Protein AF-A0A2A2QYT1-F1 (afdb_monomer)

pLDDT: mean 92.43, std 10.72, range [36.94, 98.62]

Foldseek 3Di:
DDDPPQPFAEDALLVVLCCCLDCPQPAPDDPRDRVLLVVLVVLLVVLCVVPVVSVPFDSVLLSLLSSLLLLLLLLLLCCVQPNQPCSLVSLQSSCVVCVVVVNNVSVVSNPQLLQLLLVLQLPDPCPDPVSVVVNVVLVVVLVVQLVVSVVVVRDSSSSNSNSSSPRSVVSVVVLSSLLSSLVSSCVSRVHDDDPSSSVSSSVVSVVSNCVSNVSSVNHDHDYDDD

Structure (mmCIF, N/CA/C/O backbone):
data_AF-A0A2A2QYT1-F1
#
_entry.id   AF-A0A2A2QYT1-F1
#
loop_
_atom_site.group_PDB
_atom_site.id
_atom_site.type_symbol
_atom_site.label_atom_id
_atom_site.label_alt_id
_atom_site.label_comp_id
_atom_site.label_asym_id
_atom_site.label_entity_id
_atom_site.label_seq_id
_atom_site.pdbx_PDB_ins_code
_atom_site.Cartn_x
_atom_site.Cartn_y
_atom_site.Cartn_z
_atom_site.occupancy
_atom_site.B_iso_or_equiv
_atom_site.auth_seq_id
_atom_site.auth_comp_id
_atom_site.auth_asym_id
_atom_site.auth_atom_id
_atom_site.pdbx_PDB_model_num
ATOM 1 N N . MET A 1 1 ? 20.939 -8.095 14.736 1.00 41.16 1 MET A N 1
ATOM 2 C CA . MET A 1 1 ? 22.263 -7.578 14.322 1.00 41.16 1 MET A CA 1
ATOM 3 C C . MET A 1 1 ? 22.340 -7.722 12.804 1.00 41.16 1 MET A C 1
ATOM 5 O O . MET A 1 1 ? 22.294 -8.845 12.323 1.00 41.16 1 MET A O 1
ATOM 9 N N . PHE A 1 2 ? 22.297 -6.621 12.049 1.00 43.22 2 PHE A N 1
ATOM 10 C CA . PHE A 1 2 ? 22.318 -6.651 10.578 1.00 43.22 2 PHE A CA 1
ATOM 11 C C . PHE A 1 2 ? 23.761 -6.929 10.136 1.00 43.22 2 PHE A C 1
ATOM 13 O O . PHE A 1 2 ? 24.654 -6.184 10.531 1.00 43.22 2 PHE A O 1
ATOM 20 N N . ASN A 1 3 ? 24.007 -8.001 9.378 1.00 42.75 3 ASN A N 1
ATOM 21 C CA . ASN A 1 3 ? 25.318 -8.251 8.781 1.00 42.75 3 ASN A CA 1
ATOM 22 C C . ASN A 1 3 ? 25.351 -7.577 7.396 1.00 42.75 3 ASN A C 1
ATOM 24 O O . ASN A 1 3 ? 24.742 -8.110 6.463 1.00 42.75 3 ASN A O 1
ATOM 28 N N . PRO A 1 4 ? 26.046 -6.436 7.228 1.00 50.31 4 PRO A N 1
ATOM 29 C CA . PRO A 1 4 ? 26.100 -5.715 5.955 1.00 50.31 4 PRO A CA 1
ATOM 30 C C . PRO A 1 4 ? 26.813 -6.497 4.834 1.00 50.31 4 PRO A C 1
ATOM 32 O O . PRO A 1 4 ? 26.830 -6.036 3.697 1.00 50.31 4 PRO A O 1
ATOM 35 N N . PHE A 1 5 ? 27.362 -7.684 5.128 1.00 51.41 5 PHE A N 1
ATOM 36 C CA . PHE A 1 5 ? 28.067 -8.552 4.181 1.00 51.41 5 PHE A CA 1
ATOM 37 C C . PHE A 1 5 ? 27.312 -9.836 3.808 1.00 51.41 5 PHE A C 1
ATOM 39 O O . PHE A 1 5 ? 27.840 -10.647 3.044 1.00 51.41 5 PHE A O 1
ATOM 46 N N . SER A 1 6 ? 26.089 -10.057 4.309 1.00 62.84 6 SER A N 1
ATOM 47 C CA . SER A 1 6 ? 25.286 -11.176 3.799 1.00 62.84 6 SER A CA 1
ATOM 48 C C . SER A 1 6 ? 24.876 -10.878 2.353 1.00 62.84 6 SER A C 1
ATOM 50 O O . SER A 1 6 ? 24.246 -9.857 2.071 1.00 62.84 6 SER A O 1
ATOM 52 N N . LYS A 1 7 ? 25.300 -11.726 1.407 1.00 81.56 7 LYS A N 1
ATOM 53 C CA . LYS A 1 7 ? 24.924 -11.581 -0.005 1.00 81.56 7 LYS A CA 1
ATOM 54 C C . LYS A 1 7 ? 23.399 -11.628 -0.109 1.00 81.56 7 LYS A C 1
ATOM 56 O O . LYS A 1 7 ? 22.797 -12.604 0.334 1.00 81.56 7 LYS A O 1
ATOM 61 N N . ARG A 1 8 ? 22.796 -10.598 -0.717 1.00 91.06 8 ARG A N 1
ATOM 62 C CA . ARG A 1 8 ? 21.362 -10.585 -1.048 1.00 91.06 8 ARG A CA 1
ATOM 63 C C . ARG A 1 8 ? 21.007 -11.866 -1.804 1.00 91.06 8 ARG A C 1
ATOM 65 O O . ARG A 1 8 ? 21.694 -12.226 -2.763 1.00 91.06 8 ARG A O 1
ATOM 72 N N . ARG A 1 9 ? 19.947 -12.547 -1.372 1.00 92.81 9 ARG A N 1
ATOM 73 C CA . ARG A 1 9 ? 19.497 -13.801 -1.977 1.00 92.81 9 ARG A CA 1
ATOM 74 C C . ARG A 1 9 ? 18.881 -13.512 -3.353 1.00 92.81 9 ARG A C 1
ATOM 76 O O . ARG A 1 9 ? 17.935 -12.726 -3.417 1.00 92.81 9 ARG A O 1
ATOM 83 N N . PRO A 1 10 ? 19.382 -14.109 -4.447 1.00 94.19 10 PRO A N 1
ATOM 84 C CA . PRO A 1 10 ? 18.752 -13.965 -5.753 1.00 94.19 10 PRO A CA 1
ATOM 85 C C . PRO A 1 10 ? 17.382 -14.655 -5.768 1.00 94.19 10 PRO A C 1
ATOM 87 O O . PRO A 1 10 ? 17.250 -15.786 -5.295 1.00 94.19 10 PRO A O 1
ATOM 90 N N . ILE A 1 11 ? 16.372 -13.983 -6.314 1.00 95.62 11 ILE A N 1
ATOM 91 C CA . ILE A 1 11 ? 15.010 -14.508 -6.482 1.00 95.62 11 ILE A CA 1
ATOM 92 C C . ILE A 1 11 ? 14.363 -13.863 -7.716 1.00 95.62 11 ILE A C 1
ATOM 94 O O . ILE A 1 11 ? 14.679 -12.722 -8.038 1.00 95.62 11 ILE A O 1
ATOM 98 N N . THR A 1 12 ? 13.494 -14.578 -8.431 1.00 95.56 12 THR A N 1
ATOM 99 C CA . THR A 1 12 ? 12.722 -13.990 -9.540 1.00 95.56 12 THR A CA 1
ATOM 100 C C . THR A 1 12 ? 11.583 -13.125 -9.002 1.00 95.56 12 THR A C 1
ATOM 102 O O . THR A 1 12 ? 11.138 -13.334 -7.868 1.00 95.56 12 THR A O 1
ATOM 105 N N . LEU A 1 13 ? 11.108 -12.173 -9.812 1.00 94.94 13 LEU A N 1
ATOM 106 C CA . LEU A 1 13 ? 9.973 -11.310 -9.469 1.00 94.94 13 LEU A CA 1
ATOM 107 C C . LEU A 1 13 ? 8.760 -12.141 -9.042 1.00 94.94 13 LEU A C 1
ATOM 109 O O . LEU A 1 13 ? 8.273 -11.961 -7.929 1.00 94.94 13 LEU A O 1
ATOM 113 N N . ASP A 1 14 ? 8.373 -13.121 -9.854 1.00 94.94 14 ASP A N 1
ATOM 114 C CA . ASP A 1 14 ? 7.237 -14.011 -9.607 1.00 94.94 14 ASP A CA 1
ATOM 115 C C . ASP A 1 14 ? 7.318 -14.758 -8.282 1.00 94.94 14 ASP A C 1
ATOM 117 O O . ASP A 1 14 ? 6.382 -14.751 -7.482 1.00 94.94 14 ASP A O 1
ATOM 121 N N . LYS A 1 15 ? 8.466 -15.389 -8.005 1.00 95.81 15 LYS A N 1
ATOM 122 C CA . LYS A 1 15 ? 8.652 -16.145 -6.759 1.00 95.81 15 LYS A CA 1
ATOM 123 C C . LYS A 1 15 ? 8.570 -15.232 -5.546 1.00 95.81 15 LYS A C 1
ATOM 125 O O . LYS A 1 15 ? 8.047 -15.644 -4.512 1.00 95.81 15 LYS A O 1
ATOM 130 N N . TYR A 1 16 ? 9.107 -14.020 -5.661 1.00 96.50 16 TYR A N 1
ATOM 131 C CA . TYR A 1 16 ? 9.076 -13.053 -4.578 1.00 96.50 16 TYR A CA 1
ATOM 132 C C . TYR A 1 16 ? 7.670 -12.486 -4.359 1.00 96.50 16 TYR A C 1
ATOM 134 O O . TYR A 1 16 ? 7.180 -12.512 -3.232 1.00 96.50 16 TYR A O 1
ATOM 142 N N . CYS A 1 17 ? 7.004 -12.029 -5.422 1.00 96.75 17 CYS A N 1
ATOM 143 C CA . CYS A 1 17 ? 5.653 -11.480 -5.346 1.00 96.75 17 CYS A CA 1
ATOM 144 C C . CYS A 1 17 ? 4.660 -12.526 -4.840 1.00 96.75 17 CYS A C 1
ATOM 146 O O . CYS A 1 17 ? 3.872 -12.214 -3.952 1.00 96.75 17 CYS A O 1
ATOM 148 N N . ASN A 1 18 ? 4.765 -13.778 -5.297 1.00 95.00 18 ASN A N 1
ATOM 149 C CA . ASN A 1 18 ? 3.943 -14.871 -4.791 1.00 95.00 18 ASN A CA 1
ATOM 150 C C . ASN A 1 18 ? 4.155 -15.114 -3.296 1.00 95.00 18 ASN A C 1
ATOM 152 O O . ASN A 1 18 ? 3.181 -15.142 -2.552 1.00 95.00 18 ASN A O 1
ATOM 156 N N . ALA A 1 19 ? 5.405 -15.251 -2.844 1.00 95.00 19 ALA A N 1
ATOM 157 C CA . ALA A 1 19 ? 5.690 -15.469 -1.425 1.00 95.00 19 ALA A CA 1
ATOM 158 C C . ALA A 1 19 ? 5.203 -14.296 -0.554 1.00 95.00 19 ALA A C 1
ATOM 160 O O . ALA A 1 19 ? 4.622 -14.500 0.508 1.00 95.00 19 ALA A O 1
ATOM 161 N N . MET A 1 20 ? 5.392 -13.057 -1.013 1.00 96.06 20 MET A N 1
ATOM 162 C CA . MET A 1 20 ? 4.958 -11.874 -0.273 1.00 96.06 20 MET A CA 1
ATOM 163 C C . MET A 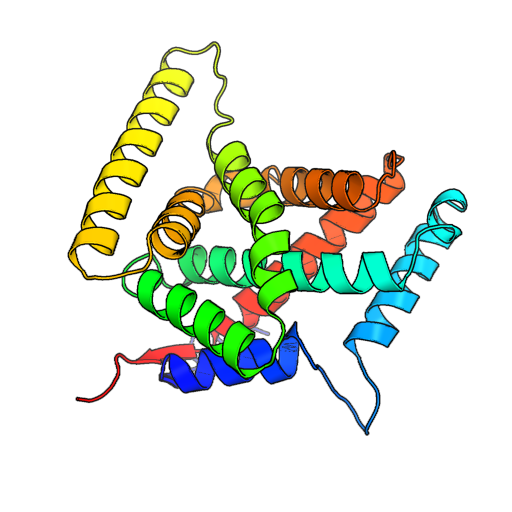1 20 ? 3.428 -11.755 -0.230 1.00 96.06 20 MET A C 1
ATOM 165 O O . MET A 1 20 ? 2.841 -11.621 0.843 1.00 96.06 20 MET A O 1
ATOM 169 N N . LEU A 1 21 ? 2.754 -11.817 -1.379 1.00 94.81 21 LEU A N 1
ATOM 170 C CA . LEU A 1 21 ? 1.308 -11.613 -1.441 1.00 94.81 21 LEU A CA 1
ATOM 171 C C . LEU A 1 21 ? 0.540 -12.772 -0.817 1.00 94.81 21 LEU A C 1
ATOM 173 O O . LEU A 1 21 ? -0.360 -12.526 -0.019 1.00 94.81 21 LEU A O 1
ATOM 177 N N . ARG A 1 22 ? 0.903 -14.019 -1.122 1.00 92.69 22 ARG A N 1
ATOM 178 C CA . ARG A 1 22 ? 0.224 -15.190 -0.567 1.00 92.69 22 ARG A CA 1
ATOM 179 C C . ARG A 1 22 ? 0.525 -15.356 0.917 1.00 92.69 22 ARG A C 1
ATOM 181 O O . ARG A 1 22 ? -0.398 -15.329 1.726 1.00 92.69 22 ARG A O 1
ATOM 188 N N . ASP A 1 23 ? 1.803 -15.501 1.258 1.00 91.81 23 ASP A N 1
ATOM 189 C CA . ASP A 1 23 ? 2.202 -16.049 2.557 1.00 91.81 23 ASP A CA 1
ATOM 190 C C . ASP A 1 23 ? 2.360 -14.967 3.634 1.00 91.81 23 ASP A C 1
ATOM 192 O O . ASP A 1 23 ? 2.385 -15.284 4.821 1.00 91.81 23 ASP A O 1
ATOM 196 N N . GLN A 1 24 ? 2.493 -13.692 3.247 1.00 92.88 24 GLN A N 1
ATOM 197 C CA . GLN A 1 24 ? 2.680 -12.590 4.199 1.00 92.88 24 GLN A CA 1
ATOM 198 C C . GLN A 1 24 ? 1.496 -11.624 4.238 1.00 92.88 24 GLN A C 1
ATOM 200 O O . GLN A 1 24 ? 1.182 -11.104 5.312 1.00 92.88 24 GLN A O 1
ATOM 205 N N . ILE A 1 25 ? 0.847 -11.348 3.100 1.00 94.50 25 ILE A N 1
ATOM 206 C CA . ILE A 1 25 ? -0.187 -10.307 3.006 1.00 94.50 25 ILE A CA 1
ATOM 207 C C . ILE A 1 25 ? -1.604 -10.885 3.064 1.00 94.50 25 ILE A C 1
ATOM 209 O O . ILE A 1 25 ? -2.305 -10.577 4.023 1.00 94.50 25 ILE A O 1
ATOM 213 N N . ILE A 1 26 ? -2.024 -11.678 2.073 1.00 92.38 26 ILE A N 1
ATOM 214 C CA . ILE A 1 26 ? -3.432 -12.072 1.8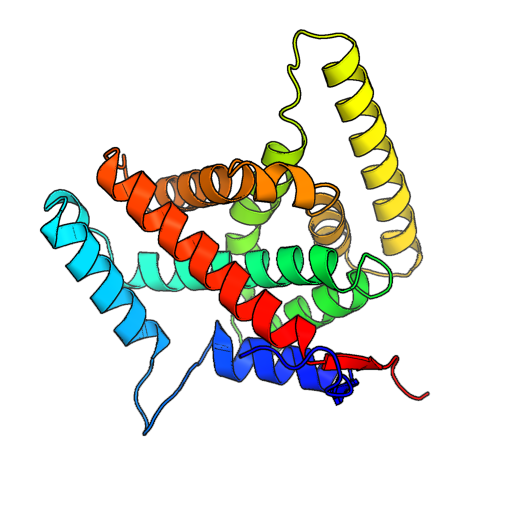78 1.00 92.38 26 ILE A CA 1
ATOM 215 C C . ILE A 1 26 ? -3.844 -13.236 2.773 1.00 92.38 26 ILE A C 1
ATOM 217 O O . ILE A 1 26 ? -4.930 -13.201 3.346 1.00 92.38 26 ILE A O 1
ATOM 221 N N . SER A 1 27 ? -3.011 -14.269 2.880 1.00 88.69 27 SER A N 1
ATOM 222 C CA . SER A 1 27 ? -3.347 -15.477 3.639 1.00 88.69 27 SER A CA 1
ATOM 223 C C . SER A 1 27 ? -2.172 -15.926 4.505 1.00 88.69 27 SER A C 1
ATOM 225 O O . SER A 1 27 ? -1.656 -17.030 4.321 1.00 88.69 27 SER A O 1
ATOM 227 N N . PRO A 1 28 ? -1.701 -15.075 5.437 1.00 89.50 28 PRO A N 1
ATOM 228 C CA . PRO A 1 28 ? -0.664 -15.487 6.363 1.00 89.50 28 PRO A CA 1
ATOM 229 C C . PRO A 1 28 ? -1.233 -16.539 7.322 1.00 89.50 28 PRO A C 1
ATOM 231 O O . PRO A 1 28 ? -2.114 -16.252 8.131 1.00 89.50 28 PRO A O 1
ATOM 234 N N . GLU A 1 29 ? -0.711 -17.760 7.245 1.00 89.62 29 GLU A N 1
ATOM 235 C CA . GLU A 1 29 ? -1.135 -18.878 8.088 1.00 89.62 29 GLU A CA 1
ATOM 236 C C . GLU A 1 29 ? 0.001 -19.356 8.996 1.00 89.62 29 GLU A C 1
ATOM 238 O O . GLU A 1 29 ? 1.151 -19.498 8.574 1.00 89.62 29 GLU A O 1
ATOM 243 N N . PHE A 1 30 ? -0.327 -19.670 10.251 1.00 86.31 30 PHE A N 1
ATOM 244 C CA . PHE A 1 30 ? 0.594 -20.347 11.164 1.00 86.31 30 PHE A CA 1
ATOM 245 C C . PHE A 1 30 ? -0.132 -21.407 11.981 1.00 86.31 30 PHE A C 1
ATOM 247 O O . PHE A 1 30 ? -1.073 -21.116 12.720 1.00 86.31 30 PHE A O 1
ATOM 254 N N . GLN A 1 31 ? 0.320 -22.657 11.840 1.00 88.50 31 GLN A N 1
ATOM 255 C CA . GLN A 1 31 ? -0.288 -23.824 12.491 1.00 88.50 31 GLN A CA 1
ATOM 256 C C . GLN A 1 31 ? -1.806 -23.928 12.237 1.00 88.50 31 GLN A C 1
ATOM 258 O O . GLN A 1 31 ? -2.563 -24.301 13.127 1.00 88.50 31 GLN A O 1
ATOM 263 N N . GLY A 1 32 ? -2.245 -23.579 11.020 1.00 87.44 32 GLY A N 1
ATOM 264 C CA . GLY A 1 32 ? -3.655 -23.610 10.614 1.00 87.44 32 GLY A CA 1
ATOM 265 C C . GLY A 1 32 ? -4.496 -22.417 11.080 1.00 87.44 32 GLY A C 1
ATOM 266 O O . GLY A 1 32 ? -5.699 -22.415 10.847 1.00 87.44 32 GLY A O 1
ATOM 267 N N . ASN A 1 33 ? -3.891 -21.412 11.723 1.00 88.62 33 ASN A N 1
ATOM 268 C CA . ASN A 1 33 ? -4.584 -20.189 12.128 1.00 88.62 33 ASN A CA 1
ATOM 269 C C . ASN A 1 33 ? -4.370 -19.074 11.101 1.00 88.62 33 ASN A C 1
ATOM 271 O O . ASN A 1 33 ? -3.232 -18.844 10.682 1.00 88.62 33 ASN A O 1
ATOM 275 N N . ASP A 1 34 ? -5.443 -18.352 10.775 1.00 91.75 34 ASP A N 1
ATOM 276 C CA . ASP A 1 34 ? -5.405 -17.125 9.976 1.00 91.75 34 ASP A CA 1
ATOM 277 C C . ASP A 1 34 ? -4.798 -15.988 10.810 1.00 91.75 34 ASP A C 1
ATOM 279 O O . ASP A 1 34 ? -5.453 -15.361 11.648 1.00 91.75 34 ASP A O 1
ATOM 283 N N . LEU A 1 35 ? -3.510 -15.729 10.591 1.00 92.06 35 LEU A N 1
ATOM 284 C CA . LEU A 1 35 ? -2.795 -14.675 11.301 1.00 92.06 35 LEU A CA 1
ATOM 285 C C . LEU A 1 35 ? -3.283 -13.280 10.913 1.00 92.06 35 LEU A C 1
ATOM 287 O O . LEU A 1 35 ? -3.117 -12.348 11.699 1.00 92.06 35 LEU A O 1
ATOM 291 N N . GLY A 1 36 ? -3.868 -13.117 9.726 1.00 91.50 36 GLY A N 1
ATOM 292 C CA . GLY A 1 36 ? -4.422 -11.847 9.278 1.00 91.50 36 GLY A CA 1
ATOM 293 C C . GLY A 1 36 ? -5.620 -11.455 10.135 1.00 91.50 36 GLY A C 1
ATOM 294 O O . GLY A 1 36 ? -5.701 -10.317 10.596 1.00 91.50 36 GLY A O 1
ATOM 295 N N . ARG A 1 37 ? -6.507 -12.414 10.410 1.00 94.25 37 ARG A N 1
ATOM 296 C CA . ARG A 1 37 ? -7.670 -12.230 11.289 1.00 94.25 37 ARG A CA 1
ATOM 297 C C . ARG A 1 37 ? -7.271 -11.996 12.738 1.00 94.25 37 ARG A C 1
ATOM 299 O O . ARG A 1 37 ? -7.691 -11.002 13.325 1.00 94.25 37 ARG A O 1
ATOM 306 N N . VAL A 1 38 ? -6.376 -12.828 13.273 1.00 94.31 38 VAL A N 1
ATOM 307 C CA . VAL A 1 38 ? -5.844 -12.651 14.636 1.00 94.31 38 VAL A CA 1
ATOM 308 C C . VAL A 1 38 ? -5.185 -11.277 14.792 1.00 94.31 38 VAL A C 1
ATOM 310 O O . VAL A 1 38 ? -5.364 -10.606 15.807 1.00 94.31 38 VAL A O 1
ATOM 313 N N . TYR A 1 39 ? -4.445 -10.814 13.782 1.00 94.56 39 TYR A N 1
ATOM 314 C CA . TYR A 1 39 ? -3.850 -9.482 13.811 1.00 94.56 39 TYR A CA 1
ATOM 315 C C . TYR A 1 39 ? -4.913 -8.376 13.858 1.00 94.56 39 TYR A C 1
ATOM 317 O O . TYR A 1 39 ? -4.779 -7.448 14.654 1.00 94.56 39 TYR A O 1
ATOM 325 N N . THR A 1 40 ? -5.981 -8.476 13.058 1.00 96.38 40 THR A N 1
ATOM 326 C CA . THR A 1 40 ? -7.099 -7.521 13.095 1.00 96.38 40 THR A CA 1
ATOM 327 C C . THR A 1 40 ? -7.744 -7.456 14.482 1.00 96.38 40 THR A C 1
ATOM 329 O O . THR A 1 40 ? -7.945 -6.360 15.004 1.00 96.38 40 THR A O 1
ATOM 332 N N . GLU A 1 41 ? -7.994 -8.599 15.123 1.00 96.25 41 GLU A N 1
ATOM 333 C CA . GLU A 1 41 ? -8.543 -8.657 16.486 1.00 96.25 41 GLU A CA 1
ATOM 334 C C . GLU A 1 41 ? -7.628 -7.956 17.501 1.00 96.25 41 GLU A C 1
ATOM 336 O O . GLU A 1 41 ? -8.085 -7.169 18.335 1.00 96.25 41 GLU A O 1
ATOM 341 N N . VAL A 1 42 ? -6.315 -8.194 17.405 1.00 96.06 42 VAL A N 1
ATOM 342 C CA . VAL A 1 42 ? -5.311 -7.541 18.257 1.00 96.06 42 VAL A CA 1
ATOM 343 C C . VAL A 1 42 ? -5.290 -6.029 18.030 1.00 96.06 42 VAL A C 1
ATOM 345 O O . VAL A 1 42 ? -5.189 -5.276 18.997 1.00 96.06 42 VAL A O 1
ATOM 348 N N . VAL A 1 43 ? -5.419 -5.564 16.783 1.00 96.50 43 VAL A N 1
ATOM 349 C CA . VAL A 1 43 ? -5.522 -4.131 16.465 1.00 96.50 43 VAL A CA 1
ATOM 350 C C . VAL A 1 43 ? -6.750 -3.515 17.132 1.00 96.50 43 VAL A C 1
ATOM 352 O O . VAL A 1 43 ? -6.612 -2.516 17.839 1.00 96.50 43 VAL A O 1
ATOM 355 N N . VAL A 1 44 ? -7.931 -4.118 16.962 1.00 97.44 44 VAL A N 1
ATOM 356 C CA . VAL A 1 44 ? -9.182 -3.618 17.559 1.00 97.44 44 VAL A CA 1
ATOM 357 C C . VAL A 1 44 ? -9.074 -3.564 19.074 1.00 97.44 44 VAL A C 1
ATOM 359 O O . VAL A 1 44 ? -9.4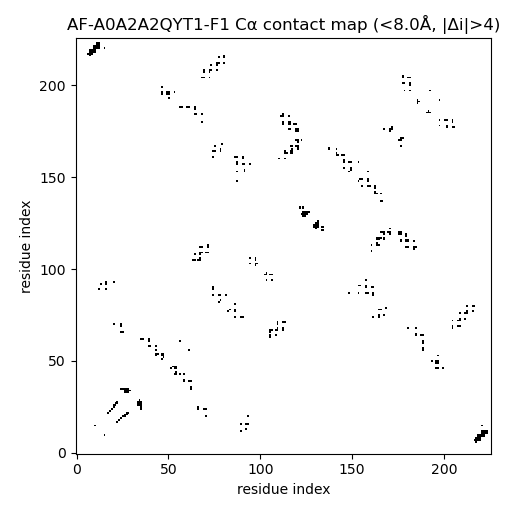15 -2.547 19.673 1.00 97.44 44 VAL A O 1
ATOM 362 N N . LYS A 1 45 ? -8.542 -4.620 19.696 1.00 96.75 45 LYS A N 1
ATOM 363 C CA . LYS A 1 45 ? -8.340 -4.670 21.143 1.00 96.75 45 LYS A CA 1
ATOM 364 C C . LYS A 1 45 ? -7.386 -3.573 21.624 1.00 96.75 45 LYS A C 1
ATOM 366 O O . LYS A 1 45 ? -7.749 -2.799 22.503 1.00 96.75 45 LYS A O 1
ATOM 371 N N . ASN A 1 46 ? -6.193 -3.475 21.037 1.00 95.88 46 ASN A N 1
ATOM 372 C CA . ASN A 1 46 ? -5.155 -2.543 21.491 1.00 95.88 46 ASN A CA 1
ATOM 373 C C . ASN A 1 46 ? -5.556 -1.073 21.309 1.00 95.88 46 ASN A C 1
ATOM 375 O O . ASN A 1 46 ? -5.201 -0.226 22.130 1.00 95.88 46 ASN A O 1
ATOM 379 N N . ILE A 1 47 ? -6.268 -0.755 20.224 1.00 96.94 47 ILE A N 1
ATOM 380 C CA . ILE A 1 47 ? -6.796 0.595 20.007 1.00 96.94 47 ILE A CA 1
ATOM 381 C C . ILE A 1 47 ? -8.000 0.832 20.926 1.00 96.94 47 ILE A C 1
ATOM 383 O O . ILE A 1 47 ? -8.076 1.879 21.560 1.00 96.94 47 ILE A O 1
ATOM 387 N N . GLY A 1 48 ? -8.889 -0.153 21.071 1.00 96.31 48 GLY A N 1
ATOM 388 C CA . GLY A 1 48 ? -10.067 -0.093 21.938 1.00 96.31 48 GLY A CA 1
ATOM 389 C C . GLY A 1 48 ? -9.755 0.123 23.422 1.00 96.31 48 GLY A C 1
ATOM 390 O O . GLY A 1 48 ? -10.504 0.804 24.117 1.00 96.31 48 GLY A O 1
ATOM 391 N N . GLU A 1 49 ? -8.623 -0.394 23.908 1.00 95.19 49 GLU A N 1
ATOM 392 C CA . GLU A 1 49 ? -8.115 -0.124 25.262 1.00 95.19 49 GLU A CA 1
ATOM 393 C C . GLU A 1 49 ? -7.746 1.357 25.473 1.00 95.19 49 GLU A C 1
ATOM 395 O O . GLU A 1 49 ? -7.818 1.868 26.591 1.00 95.19 49 GLU A O 1
ATOM 400 N N . GLN A 1 50 ? -7.366 2.062 24.405 1.00 93.69 50 GLN A N 1
ATOM 401 C CA . GLN A 1 50 ? -6.968 3.472 24.440 1.00 93.69 50 GLN A CA 1
ATOM 402 C C . GLN A 1 50 ? -8.111 4.424 24.069 1.00 93.69 50 GLN A C 1
ATOM 404 O O . GLN A 1 50 ? -8.139 5.563 24.551 1.00 93.69 50 GLN A O 1
ATOM 409 N N . ASP A 1 51 ? -9.024 3.955 23.218 1.00 94.44 51 ASP A N 1
ATOM 410 C CA . ASP A 1 51 ? -10.225 4.635 22.749 1.00 94.44 51 ASP A CA 1
ATOM 411 C C . ASP A 1 51 ? -11.377 3.623 22.566 1.00 94.44 51 ASP A C 1
ATOM 413 O O . ASP A 1 51 ? -11.481 2.975 21.518 1.00 94.44 51 ASP A O 1
ATOM 417 N N . PRO A 1 52 ? -12.283 3.504 23.556 1.00 95.19 52 PRO A N 1
ATOM 418 C CA . PRO A 1 52 ? -13.383 2.542 23.516 1.00 95.19 52 PRO A CA 1
ATOM 419 C C . PRO A 1 52 ? -14.333 2.697 22.325 1.00 95.19 52 PRO A C 1
ATOM 421 O O . PRO A 1 52 ? -15.021 1.737 21.982 1.00 95.19 52 PRO A O 1
ATOM 424 N N . SER A 1 53 ? -14.384 3.867 21.673 1.00 92.62 53 SER A N 1
ATOM 425 C CA . SER A 1 53 ? -15.226 4.053 20.483 1.00 92.62 53 SER A CA 1
ATOM 426 C C . SER A 1 53 ? -14.789 3.146 19.326 1.00 92.62 53 SER A C 1
ATOM 428 O O . SER A 1 53 ? -15.627 2.689 18.546 1.00 92.62 53 SER A O 1
ATOM 430 N N . PHE A 1 54 ? -13.502 2.790 19.271 1.00 95.81 54 PHE A N 1
ATOM 431 C CA . PHE A 1 54 ? -12.943 1.924 18.237 1.00 95.81 54 PHE A CA 1
ATOM 432 C C . PHE A 1 54 ? -13.402 0.461 18.352 1.00 95.81 54 PHE A C 1
ATOM 434 O O . PHE A 1 54 ? -13.365 -0.272 17.369 1.00 95.81 54 PHE A O 1
ATOM 441 N N . LEU A 1 55 ? -13.907 0.032 19.517 1.00 95.38 55 LEU A N 1
ATOM 442 C CA . LEU A 1 55 ? -14.463 -1.317 19.703 1.00 95.38 55 LEU A CA 1
ATOM 443 C C . LEU A 1 55 ? -15.724 -1.569 18.861 1.00 95.38 55 LEU A C 1
ATOM 445 O O . LEU A 1 55 ? -16.118 -2.718 18.685 1.00 95.38 55 LEU A O 1
ATOM 449 N N . SER A 1 56 ? -16.361 -0.504 18.363 1.00 94.75 56 SER A N 1
ATOM 450 C CA . SER A 1 56 ? -17.547 -0.582 17.504 1.00 94.75 56 SER A CA 1
ATOM 451 C C . SER A 1 56 ? -17.233 -0.723 16.010 1.00 94.75 56 SER A C 1
ATOM 453 O O . SER A 1 56 ? -18.157 -0.871 15.213 1.00 94.75 56 SER A O 1
ATOM 455 N N . VAL A 1 57 ? -15.953 -0.679 15.621 1.00 96.50 57 VAL A N 1
ATOM 456 C CA . VAL A 1 57 ? -15.535 -0.850 14.225 1.00 96.50 57 VAL A CA 1
ATOM 457 C C . VAL A 1 57 ? -15.866 -2.263 13.750 1.00 96.50 57 VAL A C 1
ATOM 459 O O . VAL A 1 57 ? -15.563 -3.248 14.423 1.00 96.50 57 VAL A O 1
ATOM 462 N N . ASP A 1 58 ? -16.456 -2.355 12.559 1.00 97.44 58 ASP A N 1
ATOM 463 C CA . ASP A 1 58 ? -16.670 -3.623 11.868 1.00 97.44 58 ASP A CA 1
ATOM 464 C C . ASP A 1 58 ? -15.313 -4.281 11.567 1.00 97.44 58 ASP A C 1
ATOM 466 O O . ASP A 1 58 ? -14.482 -3.745 10.827 1.00 97.44 58 ASP A O 1
ATOM 470 N N . GLN A 1 59 ? -15.076 -5.442 12.179 1.00 97.25 59 GLN A N 1
ATOM 471 C CA . GLN A 1 59 ? -13.798 -6.142 12.078 1.00 97.25 59 GLN A CA 1
ATOM 472 C C . GLN A 1 59 ? -13.565 -6.751 10.694 1.00 97.25 59 GLN A C 1
ATOM 474 O O . GLN A 1 59 ? -12.414 -6.832 10.267 1.00 97.25 59 GLN A O 1
ATOM 479 N N . ASP A 1 60 ? -14.623 -7.152 9.986 1.00 97.06 60 ASP A N 1
ATOM 480 C CA . ASP A 1 60 ? -14.519 -7.667 8.620 1.00 97.06 60 ASP A CA 1
ATOM 481 C C . ASP A 1 60 ? -14.140 -6.533 7.669 1.00 97.06 60 ASP A C 1
ATOM 483 O O . ASP A 1 60 ? -13.198 -6.667 6.884 1.00 97.06 60 ASP A O 1
ATOM 487 N N . ALA A 1 61 ? -14.800 -5.380 7.806 1.00 97.62 61 ALA A N 1
ATOM 488 C CA . ALA A 1 61 ? -14.453 -4.187 7.042 1.00 97.62 61 ALA A CA 1
ATOM 489 C C . ALA A 1 61 ? -13.016 -3.730 7.342 1.00 97.62 61 ALA A C 1
ATOM 491 O O . ALA A 1 61 ? -12.245 -3.466 6.418 1.00 97.62 61 ALA A O 1
ATOM 492 N N . LEU A 1 62 ? -12.616 -3.691 8.618 1.00 98.00 62 LEU A N 1
ATOM 493 C CA . LEU A 1 62 ? -11.244 -3.362 9.010 1.00 98.00 62 LEU A CA 1
ATOM 494 C C . LEU A 1 62 ? -10.235 -4.349 8.425 1.00 98.00 62 LEU A C 1
ATOM 496 O O . LEU A 1 62 ? -9.197 -3.921 7.925 1.00 98.00 62 LEU A O 1
ATOM 500 N N . HIS A 1 63 ? -10.522 -5.648 8.465 1.00 97.69 63 HIS A N 1
ATOM 501 C CA . HIS A 1 63 ? -9.642 -6.665 7.907 1.00 97.69 63 HIS A CA 1
ATOM 502 C C . HIS A 1 63 ? -9.407 -6.453 6.405 1.00 97.69 63 HIS A C 1
ATOM 504 O O . HIS A 1 63 ? -8.255 -6.338 5.983 1.00 97.69 63 HIS A O 1
ATOM 510 N N . GLU A 1 64 ? -10.470 -6.317 5.608 1.00 97.94 64 GLU A N 1
ATOM 511 C CA . GLU A 1 64 ? -10.339 -6.111 4.159 1.00 97.94 64 GLU A CA 1
ATOM 512 C C . GLU A 1 64 ? -9.628 -4.788 3.827 1.00 97.94 64 GLU A C 1
ATOM 514 O O . GLU A 1 64 ? -8.755 -4.753 2.957 1.00 97.94 64 GLU A O 1
ATOM 519 N N . GLN A 1 65 ? -9.907 -3.708 4.565 1.00 98.25 65 GLN A N 1
ATOM 520 C CA . GLN A 1 65 ? -9.226 -2.428 4.350 1.00 98.25 65 GLN A CA 1
ATOM 521 C C . GLN A 1 65 ? -7.743 -2.466 4.757 1.00 98.25 65 GLN A C 1
ATOM 523 O O . GLN A 1 65 ? -6.899 -1.877 4.077 1.00 98.25 65 GLN A O 1
ATOM 528 N N . LEU A 1 66 ? -7.379 -3.202 5.814 1.00 97.94 66 LEU A N 1
ATOM 529 C CA . LEU A 1 66 ? -5.973 -3.437 6.152 1.00 97.94 66 LEU A CA 1
ATOM 530 C C . LEU A 1 66 ? -5.268 -4.252 5.059 1.00 97.94 66 LEU A C 1
ATOM 532 O O . LEU A 1 66 ? -4.123 -3.940 4.730 1.00 97.94 66 LEU A O 1
ATOM 536 N N . LEU A 1 67 ? -5.925 -5.247 4.456 1.00 97.88 67 LEU A N 1
ATOM 537 C CA . LEU A 1 67 ? -5.370 -5.992 3.320 1.00 97.88 67 LEU A CA 1
ATOM 538 C C . LEU A 1 67 ? -5.146 -5.089 2.100 1.00 97.88 67 LEU A C 1
ATOM 540 O O . LEU A 1 67 ? -4.041 -5.075 1.551 1.00 97.88 67 LEU A O 1
ATOM 544 N N . ALA A 1 68 ? -6.147 -4.294 1.714 1.00 98.38 68 ALA A N 1
ATOM 545 C CA . ALA A 1 68 ? -6.040 -3.348 0.604 1.00 98.38 68 ALA A CA 1
ATOM 546 C C . ALA A 1 68 ? -4.907 -2.329 0.832 1.00 98.38 68 ALA A C 1
ATOM 548 O O . ALA A 1 68 ? -4.067 -2.112 -0.048 1.00 98.38 68 ALA A O 1
ATOM 549 N N . ALA A 1 69 ? -4.807 -1.773 2.045 1.00 98.38 69 ALA A N 1
ATOM 550 C CA . ALA A 1 69 ? -3.716 -0.880 2.422 1.00 98.38 69 ALA A CA 1
ATOM 551 C C . ALA A 1 69 ? -2.346 -1.575 2.343 1.00 98.38 69 ALA A C 1
ATOM 553 O O . ALA A 1 69 ? -1.396 -0.996 1.817 1.00 98.38 69 ALA A O 1
ATOM 554 N N . ARG A 1 70 ? -2.223 -2.821 2.822 1.00 98.00 70 ARG A N 1
ATOM 555 C CA . ARG A 1 70 ? -0.967 -3.594 2.769 1.00 98.00 70 ARG A CA 1
ATOM 556 C C . ARG A 1 70 ? -0.512 -3.878 1.342 1.00 98.00 70 ARG A C 1
ATOM 558 O O . ARG A 1 70 ? 0.686 -3.789 1.080 1.00 98.00 70 ARG A O 1
ATOM 565 N N . ILE A 1 71 ? -1.435 -4.175 0.427 1.00 98.31 71 ILE A N 1
ATOM 566 C CA . ILE A 1 71 ? -1.128 -4.368 -0.999 1.00 98.31 71 ILE A CA 1
ATOM 567 C C . ILE A 1 71 ? -0.560 -3.079 -1.607 1.00 98.31 71 ILE A C 1
ATOM 569 O O . ILE A 1 71 ? 0.448 -3.119 -2.314 1.00 98.31 71 ILE A O 1
ATOM 573 N N . GLU A 1 72 ? -1.143 -1.919 -1.300 1.00 98.50 72 GLU A N 1
ATOM 574 C CA . GLU A 1 72 ? -0.601 -0.657 -1.809 1.00 98.50 72 GLU A CA 1
ATOM 575 C C . GLU A 1 72 ? 0.742 -0.298 -1.152 1.00 98.50 72 GLU A C 1
ATOM 577 O O . GLU A 1 72 ? 1.679 0.118 -1.836 1.00 98.50 72 GLU A O 1
ATOM 582 N N . ILE A 1 73 ? 0.885 -0.534 0.156 1.00 98.56 73 ILE A N 1
ATOM 583 C CA . ILE A 1 73 ? 2.150 -0.358 0.884 1.00 98.56 73 ILE A CA 1
ATOM 584 C C . ILE A 1 73 ? 3.250 -1.255 0.303 1.00 98.56 73 ILE A C 1
ATOM 586 O O . ILE A 1 73 ? 4.395 -0.812 0.214 1.00 98.56 73 ILE A O 1
ATOM 590 N N . PHE A 1 74 ? 2.922 -2.474 -0.136 1.00 98.56 74 PHE A N 1
ATOM 591 C CA . PHE A 1 74 ? 3.859 -3.355 -0.834 1.00 98.56 74 PHE A CA 1
ATOM 592 C C . PHE A 1 74 ? 4.394 -2.709 -2.115 1.00 98.56 74 PHE A C 1
ATOM 594 O O . PHE A 1 74 ? 5.610 -2.645 -2.301 1.00 98.56 74 PHE A O 1
ATOM 601 N N . GLY A 1 75 ? 3.517 -2.138 -2.941 1.00 98.31 75 GLY A N 1
ATOM 602 C CA . GLY A 1 75 ? 3.927 -1.407 -4.139 1.00 98.31 75 GLY A CA 1
ATOM 603 C C . GLY A 1 75 ? 4.758 -0.151 -3.841 1.00 98.31 75 GLY A C 1
ATOM 604 O O . GLY A 1 75 ? 5.734 0.131 -4.537 1.00 98.31 75 GLY A O 1
ATOM 605 N N . ILE A 1 76 ? 4.421 0.598 -2.787 1.00 98.44 76 ILE A N 1
ATOM 606 C CA . ILE A 1 76 ? 5.213 1.758 -2.335 1.00 98.44 76 ILE A CA 1
ATOM 607 C C . ILE A 1 76 ? 6.613 1.311 -1.888 1.00 98.44 76 ILE A C 1
ATOM 609 O O . ILE A 1 76 ? 7.619 1.887 -2.308 1.00 98.44 76 ILE A O 1
ATOM 613 N N . ALA A 1 77 ? 6.693 0.273 -1.052 1.00 98.38 77 ALA A N 1
ATOM 614 C CA . ALA A 1 77 ? 7.955 -0.284 -0.577 1.00 98.38 77 ALA A CA 1
ATOM 615 C C . ALA A 1 77 ? 8.817 -0.802 -1.735 1.00 98.38 77 ALA A C 1
ATOM 617 O O . ALA A 1 77 ? 10.025 -0.557 -1.739 1.00 98.38 77 ALA A O 1
ATOM 618 N N . TRP A 1 78 ? 8.195 -1.425 -2.741 1.00 98.12 78 TRP A N 1
ATOM 619 C CA . TRP A 1 78 ? 8.872 -1.891 -3.950 1.00 98.12 78 TRP A CA 1
ATOM 620 C C . TRP A 1 78 ? 9.603 -0.754 -4.656 1.00 98.12 78 TRP A C 1
ATOM 622 O O . TRP A 1 78 ? 10.812 -0.827 -4.865 1.00 98.12 78 TRP A O 1
ATOM 632 N N . VAL A 1 79 ? 8.896 0.338 -4.954 1.00 97.50 79 VAL A N 1
ATOM 633 C CA . VAL A 1 79 ? 9.484 1.512 -5.611 1.00 97.50 79 VAL A CA 1
ATOM 634 C C . VAL A 1 79 ? 10.609 2.120 -4.768 1.00 97.50 79 VAL A C 1
ATOM 636 O O . VAL A 1 79 ? 11.614 2.576 -5.311 1.00 97.50 79 VAL A O 1
ATOM 639 N N . HIS A 1 80 ? 10.479 2.113 -3.440 1.00 97.12 80 HIS A N 1
ATOM 640 C CA . HIS A 1 80 ? 11.495 2.664 -2.541 1.00 97.12 80 HIS A CA 1
ATOM 641 C C . HIS A 1 80 ? 12.760 1.801 -2.409 1.00 97.12 80 HIS A C 1
ATOM 643 O O . HIS A 1 80 ? 13.809 2.341 -2.055 1.00 97.12 80 HIS A O 1
ATOM 649 N N . GLU A 1 81 ? 12.675 0.484 -2.613 1.00 96.75 81 GLU A N 1
ATOM 650 C CA . GLU A 1 81 ? 13.820 -0.428 -2.468 1.00 96.75 81 GLU A CA 1
ATOM 651 C C . GLU A 1 81 ? 14.434 -0.832 -3.813 1.00 96.75 81 GLU A C 1
ATOM 653 O O . GLU A 1 81 ? 15.658 -0.912 -3.922 1.00 96.75 81 GLU A O 1
ATOM 658 N N . PHE A 1 82 ? 13.613 -1.058 -4.839 1.00 95.06 82 PHE A N 1
ATOM 659 C CA . PHE A 1 82 ? 14.049 -1.546 -6.152 1.00 95.06 82 PHE A CA 1
ATOM 660 C C . PHE A 1 82 ? 13.926 -0.508 -7.275 1.00 95.06 82 PHE A C 1
ATOM 662 O O . PHE A 1 82 ? 14.485 -0.715 -8.350 1.00 95.06 82 PHE A O 1
ATOM 669 N N . GLY A 1 83 ? 13.251 0.621 -7.044 1.00 94.19 83 GLY A N 1
ATOM 670 C CA . GLY A 1 83 ? 13.046 1.652 -8.062 1.00 94.19 83 GLY A CA 1
ATOM 671 C C . GLY A 1 83 ? 11.905 1.330 -9.034 1.00 94.19 83 GLY A C 1
ATOM 672 O O . GLY A 1 83 ? 11.012 0.539 -8.736 1.00 94.19 83 GLY A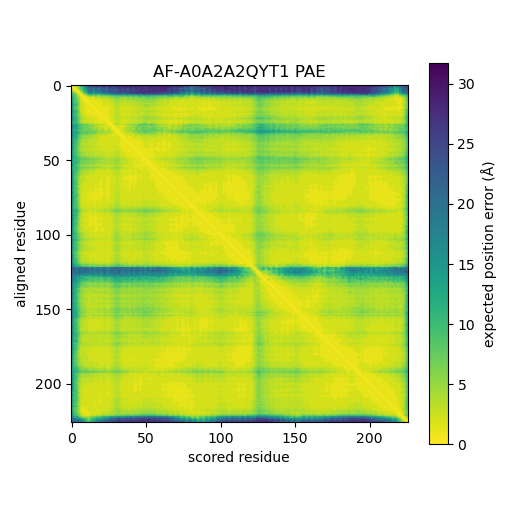 O 1
ATOM 673 N N . PHE A 1 84 ? 11.912 1.991 -10.194 1.00 93.38 84 PHE A N 1
ATOM 674 C CA . PHE A 1 84 ? 10.807 1.953 -11.164 1.00 93.38 84 PHE A CA 1
ATOM 675 C C . PHE A 1 84 ? 10.958 0.916 -12.278 1.00 93.38 84 PHE A C 1
ATOM 677 O O . PHE A 1 84 ? 9.969 0.618 -12.947 1.00 93.38 84 PHE A O 1
ATOM 684 N N . ASP A 1 85 ? 12.154 0.361 -12.469 1.00 90.88 85 ASP A N 1
ATOM 685 C CA . ASP A 1 85 ? 12.458 -0.489 -13.626 1.00 90.88 85 ASP A CA 1
ATOM 686 C C . ASP A 1 85 ? 11.556 -1.730 -13.685 1.00 90.88 85 ASP A C 1
ATOM 688 O O . ASP A 1 85 ? 11.064 -2.066 -14.753 1.00 90.88 85 ASP A O 1
ATOM 692 N N . LEU A 1 86 ? 11.265 -2.341 -12.529 1.00 92.56 86 LEU A N 1
ATOM 693 C CA . LEU A 1 86 ? 10.389 -3.518 -12.398 1.00 92.56 86 LEU A CA 1
ATOM 694 C C . LEU A 1 86 ? 9.054 -3.208 -11.698 1.00 92.56 86 LEU A C 1
ATOM 696 O O . LEU A 1 86 ? 8.342 -4.112 -11.269 1.00 92.56 86 LEU A O 1
ATOM 700 N N . ALA A 1 87 ? 8.728 -1.930 -11.484 1.00 95.62 87 ALA A N 1
ATOM 701 C CA . ALA A 1 87 ? 7.516 -1.555 -10.750 1.00 95.62 87 ALA A CA 1
ATOM 702 C C . ALA A 1 87 ? 6.233 -1.793 -11.567 1.00 95.62 87 ALA A C 1
ATOM 704 O O . ALA A 1 87 ? 5.185 -2.059 -10.977 1.00 95.62 87 ALA A O 1
ATOM 705 N N . GLY A 1 88 ? 6.331 -1.711 -12.902 1.00 96.19 88 GLY A N 1
ATOM 706 C CA . GLY A 1 88 ? 5.265 -2.095 -13.834 1.00 96.19 88 GLY A CA 1
ATOM 707 C C . GLY A 1 88 ? 4.927 -3.573 -13.683 1.00 96.19 88 GLY A C 1
ATOM 708 O O . GLY A 1 88 ? 3.833 -3.893 -13.229 1.00 96.19 88 GLY A O 1
ATOM 709 N N . ASP A 1 89 ? 5.916 -4.434 -13.925 1.00 95.31 89 ASP A N 1
ATOM 710 C CA . ASP A 1 89 ? 5.806 -5.895 -13.832 1.00 95.31 89 ASP A CA 1
ATOM 711 C C . ASP A 1 89 ? 5.281 -6.351 -12.464 1.00 95.31 89 ASP A C 1
ATOM 713 O O . ASP A 1 89 ? 4.354 -7.148 -12.380 1.00 95.31 89 ASP A O 1
ATOM 717 N N . GLN A 1 90 ? 5.796 -5.793 -11.360 1.00 96.69 90 GLN A N 1
ATOM 718 C CA . GLN A 1 90 ? 5.287 -6.121 -10.023 1.00 96.69 90 GLN A CA 1
ATOM 719 C C . GLN A 1 90 ? 3.808 -5.750 -9.850 1.00 96.69 90 GLN A C 1
ATOM 721 O O . GLN A 1 90 ? 3.055 -6.449 -9.164 1.00 96.69 90 GLN A O 1
ATOM 726 N N . THR A 1 91 ? 3.391 -4.627 -10.427 1.00 97.50 91 THR A N 1
ATOM 727 C CA . THR A 1 91 ? 2.020 -4.133 -10.304 1.00 97.50 91 THR A CA 1
ATOM 728 C C . THR A 1 91 ? 1.057 -4.943 -11.164 1.00 97.50 91 THR A C 1
ATOM 730 O O . THR A 1 91 ? -0.026 -5.275 -10.685 1.00 97.50 91 THR A O 1
ATOM 733 N N . GLU A 1 92 ? 1.469 -5.309 -12.377 1.00 96.06 92 GLU A N 1
ATOM 734 C CA . GLU A 1 92 ? 0.740 -6.230 -13.252 1.00 96.06 92 GLU A CA 1
ATOM 735 C C . GLU A 1 92 ? 0.591 -7.605 -12.602 1.00 96.06 92 GLU A C 1
ATOM 737 O O . GLU A 1 92 ? -0.527 -8.084 -12.426 1.00 96.06 92 GLU A O 1
ATOM 742 N N . TRP A 1 93 ? 1.697 -8.166 -12.104 1.00 95.88 93 TRP A N 1
ATOM 743 C CA . TRP A 1 93 ? 1.694 -9.441 -11.394 1.00 95.88 93 TRP A CA 1
ATOM 744 C C . TRP A 1 93 ? 0.713 -9.431 -10.218 1.00 95.88 93 TRP A C 1
ATOM 746 O O . TRP A 1 93 ? -0.057 -10.367 -10.018 1.00 95.88 93 TRP A O 1
ATOM 756 N N . THR A 1 94 ? 0.702 -8.344 -9.439 1.00 97.38 94 THR A N 1
ATOM 757 C CA . THR A 1 94 ? -0.221 -8.186 -8.305 1.00 97.38 94 THR A CA 1
ATOM 758 C C . THR A 1 94 ? -1.680 -8.180 -8.762 1.00 97.38 94 THR A C 1
ATOM 760 O O . THR A 1 94 ? -2.515 -8.822 -8.127 1.00 97.38 94 THR A O 1
ATOM 763 N N . LEU A 1 95 ? -1.998 -7.472 -9.849 1.00 97.00 95 LEU A N 1
ATOM 764 C CA . LEU A 1 95 ? -3.347 -7.434 -10.412 1.00 97.00 95 LEU A CA 1
ATOM 765 C C . LEU A 1 95 ? -3.790 -8.826 -10.884 1.00 97.00 95 LEU A C 1
ATOM 767 O O . LEU A 1 95 ? -4.892 -9.265 -10.552 1.00 97.00 95 LEU A O 1
ATOM 771 N N . ASP A 1 96 ? -2.931 -9.535 -11.610 1.00 96.31 96 ASP A N 1
ATOM 772 C CA . ASP A 1 96 ? -3.238 -10.868 -12.128 1.00 96.31 96 ASP A CA 1
ATOM 773 C C . ASP A 1 96 ? -3.370 -11.907 -11.017 1.00 96.31 96 ASP A C 1
ATOM 775 O O . ASP A 1 96 ? -4.287 -12.732 -11.045 1.00 96.31 96 ASP A O 1
ATOM 779 N N . TYR A 1 97 ? -2.537 -11.817 -9.980 1.00 96.56 97 TYR A N 1
ATOM 780 C CA . TYR A 1 97 ? -2.672 -12.645 -8.788 1.00 96.56 97 TYR A CA 1
ATOM 781 C C . TYR A 1 97 ? -4.023 -12.432 -8.096 1.00 96.56 97 TYR A C 1
ATOM 783 O O . TYR A 1 97 ? -4.705 -13.403 -7.766 1.00 96.56 97 TYR A O 1
ATOM 791 N N . LEU A 1 98 ? -4.449 -11.178 -7.908 1.00 96.75 98 LEU A N 1
ATOM 792 C CA . LEU A 1 98 ? -5.738 -10.871 -7.281 1.00 96.75 98 LEU A CA 1
ATOM 793 C C . LEU A 1 98 ? -6.920 -11.373 -8.117 1.00 96.75 98 LEU A C 1
ATOM 795 O O . LEU A 1 98 ? -7.859 -11.925 -7.544 1.00 96.75 98 LEU A O 1
ATOM 799 N N . LYS A 1 99 ? -6.856 -11.260 -9.450 1.00 96.25 99 LYS A N 1
ATOM 800 C CA . LYS A 1 99 ? -7.847 -11.861 -10.362 1.00 96.25 99 LYS A CA 1
ATOM 801 C C . LYS A 1 99 ? -7.881 -13.383 -10.232 1.00 96.25 99 LYS A C 1
ATOM 803 O O . LYS A 1 99 ? -8.941 -13.973 -10.036 1.00 96.25 99 LYS A O 1
ATOM 808 N N . GLY A 1 100 ? -6.719 -14.034 -10.271 1.00 95.81 100 GLY A N 1
ATOM 809 C CA . GLY A 1 100 ? -6.607 -15.486 -10.111 1.00 95.81 100 GLY A CA 1
ATOM 810 C C . GLY A 1 100 ? -7.137 -15.985 -8.762 1.00 95.81 100 GLY A C 1
ATOM 811 O O . GLY A 1 100 ? -7.760 -17.045 -8.693 1.00 95.81 100 GLY A O 1
ATOM 812 N N . ALA A 1 101 ? -6.951 -15.195 -7.703 1.00 94.31 101 ALA A N 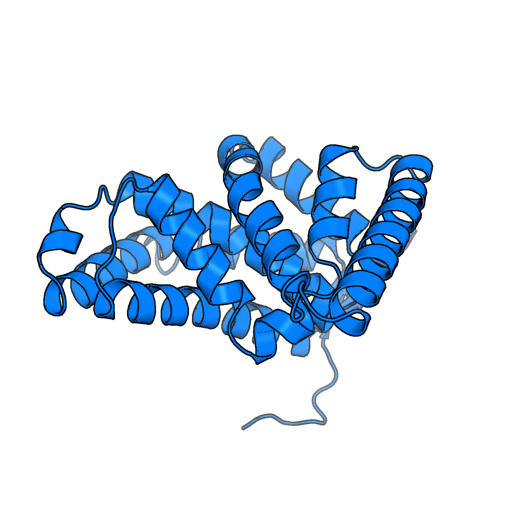1
ATOM 813 C CA . ALA A 1 101 ? -7.426 -15.483 -6.353 1.00 94.31 101 ALA A CA 1
ATOM 814 C C . ALA A 1 101 ? -8.888 -15.069 -6.091 1.00 94.31 101 ALA A C 1
ATOM 816 O O . ALA A 1 101 ? -9.384 -15.316 -4.991 1.00 94.31 101 ALA A O 1
ATOM 817 N N . ARG A 1 102 ? -9.587 -14.462 -7.065 1.00 95.25 102 ARG A N 1
ATOM 818 C CA . ARG A 1 102 ? -10.943 -13.890 -6.911 1.00 95.25 102 ARG A CA 1
ATOM 819 C C . ARG A 1 102 ? -11.038 -12.844 -5.789 1.00 95.25 102 ARG A C 1
ATOM 821 O O . ARG A 1 102 ? -11.959 -12.864 -4.970 1.00 95.25 102 ARG A O 1
ATOM 828 N N . ARG A 1 103 ? -10.027 -11.977 -5.700 1.00 95.69 103 ARG A N 1
ATOM 829 C CA . ARG A 1 103 ? -9.890 -10.891 -4.711 1.00 95.69 103 ARG A CA 1
ATOM 830 C C . ARG A 1 103 ? -9.715 -9.530 -5.393 1.00 95.69 103 ARG A C 1
ATOM 832 O O . ARG A 1 103 ? -9.030 -8.653 -4.874 1.00 95.69 103 ARG A O 1
ATOM 839 N N . GLU A 1 104 ? -10.334 -9.332 -6.553 1.00 95.81 104 GLU A N 1
ATOM 840 C CA . GLU A 1 104 ? -10.264 -8.092 -7.337 1.00 95.81 104 GLU A CA 1
ATOM 841 C C . GLU A 1 104 ? -10.800 -6.877 -6.570 1.00 95.81 104 GLU A C 1
ATOM 843 O O . GLU A 1 104 ? -10.361 -5.754 -6.802 1.00 95.81 104 GLU A O 1
ATOM 848 N N . THR A 1 105 ? -11.698 -7.081 -5.604 1.00 96.81 105 THR A N 1
ATOM 849 C CA . THR A 1 105 ? -12.192 -6.004 -4.734 1.00 96.81 105 THR A CA 1
ATOM 850 C C . THR A 1 105 ? -11.067 -5.334 -3.947 1.00 96.81 105 THR A C 1
ATOM 852 O O . THR A 1 105 ? -11.075 -4.115 -3.820 1.00 96.81 105 THR A O 1
ATOM 855 N N . LEU A 1 106 ? -10.043 -6.087 -3.516 1.00 97.00 106 LEU A N 1
ATOM 856 C CA . LEU A 1 106 ? -8.863 -5.526 -2.847 1.00 97.00 106 LEU A CA 1
ATOM 857 C C . LEU A 1 106 ? -8.069 -4.599 -3.771 1.00 97.00 106 LEU A C 1
ATOM 859 O O . LEU A 1 106 ? -7.465 -3.627 -3.315 1.00 97.00 106 LEU A O 1
ATOM 863 N N . TRP A 1 107 ? -8.062 -4.893 -5.075 1.00 97.19 107 TRP A N 1
ATOM 864 C CA . TRP A 1 107 ? -7.428 -4.028 -6.058 1.00 97.19 107 TRP A CA 1
ATOM 865 C C . TRP A 1 107 ? -8.170 -2.699 -6.170 1.00 97.19 107 TRP A C 1
ATOM 867 O O . TRP A 1 107 ? -7.525 -1.651 -6.117 1.00 97.19 107 TRP A O 1
ATOM 877 N N . GLU A 1 108 ? -9.495 -2.727 -6.298 1.00 97.00 108 GLU A N 1
ATOM 878 C CA . GLU A 1 108 ? -10.305 -1.510 -6.417 1.00 97.00 108 GLU A CA 1
ATOM 879 C C . GLU A 1 108 ? -10.290 -0.701 -5.106 1.00 97.00 108 GLU A C 1
ATOM 881 O O . GLU A 1 108 ? -10.046 0.504 -5.128 1.00 97.00 108 GLU A O 1
ATOM 886 N N . ASP A 1 109 ? -10.397 -1.348 -3.941 1.00 96.19 109 ASP A N 1
ATOM 887 C CA . ASP A 1 109 ? -10.263 -0.673 -2.641 1.00 96.19 109 ASP A CA 1
ATOM 888 C C . ASP A 1 109 ? -8.881 -0.043 -2.432 1.00 96.19 109 ASP A C 1
ATOM 890 O O . ASP A 1 109 ? -8.767 1.050 -1.867 1.00 96.19 109 ASP A O 1
ATOM 894 N N . GLY A 1 110 ? -7.839 -0.672 -2.986 1.00 97.50 110 GLY A N 1
ATOM 895 C CA . GLY A 1 110 ? -6.478 -0.143 -3.066 1.00 97.50 110 GLY A CA 1
ATOM 896 C C . GLY A 1 110 ? -6.369 1.245 -3.713 1.00 97.50 110 GLY A C 1
ATOM 897 O O . GLY A 1 110 ? -5.383 1.951 -3.495 1.00 97.50 110 GLY A O 1
ATOM 898 N N . GLU A 1 111 ? -7.360 1.675 -4.505 1.00 97.75 111 GLU A N 1
ATOM 899 C CA . GLU A 1 111 ? -7.287 2.932 -5.256 1.00 97.75 111 GLU A CA 1
ATOM 900 C C . GLU A 1 111 ? -7.243 4.142 -4.331 1.00 97.75 111 GLU A C 1
ATOM 902 O O . GLU A 1 111 ? -6.414 5.033 -4.528 1.00 97.75 111 GLU A O 1
ATOM 907 N N . ALA A 1 112 ? -8.064 4.147 -3.281 1.00 97.94 112 ALA A N 1
ATOM 908 C CA . ALA A 1 112 ? -8.088 5.242 -2.318 1.00 97.94 112 ALA A CA 1
ATOM 909 C C . ALA A 1 112 ? -6.709 5.432 -1.661 1.00 97.94 112 ALA A C 1
ATOM 911 O O . ALA A 1 112 ? -6.215 6.557 -1.558 1.00 97.94 112 ALA A O 1
ATOM 912 N N . TYR A 1 113 ? -6.048 4.329 -1.304 1.00 98.62 113 TYR A N 1
ATOM 913 C CA . TYR A 1 113 ? -4.707 4.332 -0.721 1.00 98.62 113 TYR A CA 1
ATOM 914 C C . TYR A 1 113 ? -3.641 4.808 -1.709 1.00 98.62 113 TYR A C 1
ATOM 916 O O . TYR A 1 113 ? -2.776 5.611 -1.353 1.00 98.62 113 TYR A O 1
ATOM 924 N N . ASN A 1 114 ? -3.722 4.377 -2.967 1.00 98.44 114 ASN A N 1
ATOM 925 C CA . ASN A 1 114 ? -2.792 4.813 -3.999 1.00 98.44 114 ASN A CA 1
ATOM 926 C C . ASN A 1 114 ? -2.911 6.322 -4.281 1.00 98.44 114 ASN A C 1
ATOM 928 O O . ASN A 1 114 ? -1.904 7.025 -4.382 1.00 98.44 114 ASN A O 1
ATOM 932 N N . GLN A 1 115 ? -4.138 6.844 -4.332 1.00 98.00 115 GLN A N 1
ATOM 933 C CA . GLN A 1 115 ? -4.392 8.278 -4.477 1.00 98.00 115 GLN A CA 1
ATOM 934 C C . GLN A 1 115 ? -3.926 9.064 -3.242 1.00 98.00 115 GLN A C 1
ATOM 936 O O . GLN A 1 115 ? -3.344 10.142 -3.374 1.00 98.00 115 GLN A O 1
ATOM 941 N N . ALA A 1 116 ? -4.115 8.526 -2.033 1.00 97.75 116 ALA A N 1
ATOM 942 C CA . ALA A 1 116 ? -3.563 9.101 -0.807 1.00 97.75 116 ALA A CA 1
ATOM 943 C C . ALA A 1 116 ? -2.030 9.182 -0.843 1.00 97.75 116 ALA A C 1
ATOM 945 O O . ALA A 1 116 ? -1.461 10.229 -0.515 1.00 97.75 116 ALA A O 1
ATOM 946 N N . ALA A 1 117 ? -1.358 8.128 -1.309 1.00 96.94 117 ALA A N 1
ATOM 947 C CA . ALA A 1 117 ? 0.085 8.136 -1.509 1.00 96.94 117 ALA A CA 1
ATOM 948 C C . ALA A 1 117 ? 0.500 9.223 -2.516 1.00 96.94 117 ALA A C 1
ATOM 950 O O . ALA A 1 117 ? 1.377 10.037 -2.210 1.00 96.94 117 ALA A O 1
ATOM 951 N N . ALA A 1 118 ? -0.202 9.328 -3.648 1.00 96.12 118 ALA A N 1
ATOM 952 C CA . ALA A 1 118 ? 0.063 10.339 -4.670 1.00 96.12 118 ALA A CA 1
ATOM 953 C C . ALA A 1 118 ? -0.098 11.778 -4.164 1.00 96.12 118 ALA A C 1
ATOM 955 O O . ALA A 1 118 ? 0.712 12.645 -4.495 1.00 96.12 118 ALA A O 1
ATOM 956 N N . ARG A 1 119 ? -1.130 12.034 -3.352 1.00 94.12 119 ARG A N 1
ATOM 957 C CA . ARG A 1 119 ? -1.376 13.341 -2.722 1.00 94.12 119 ARG A CA 1
ATOM 958 C C . ARG A 1 119 ? -0.308 13.669 -1.687 1.00 94.12 119 ARG A C 1
ATOM 960 O O . ARG A 1 119 ? 0.168 14.800 -1.640 1.00 94.12 119 ARG A O 1
ATOM 967 N N . SER A 1 120 ? 0.121 12.680 -0.904 1.00 93.56 120 SER A N 1
ATOM 968 C CA . SER A 1 120 ? 1.127 12.885 0.142 1.00 93.56 120 SER A CA 1
ATOM 969 C C . SER A 1 120 ? 2.476 13.375 -0.401 1.00 93.56 120 SER A C 1
ATOM 971 O O . SER A 1 120 ? 3.179 14.118 0.285 1.00 93.56 120 SER A O 1
ATOM 973 N N . SER A 1 121 ? 2.828 13.019 -1.643 1.00 89.38 121 SER A N 1
ATOM 974 C CA . SER A 1 121 ? 4.073 13.451 -2.288 1.00 89.38 121 SER A CA 1
ATOM 975 C C . SER A 1 121 ? 4.010 14.873 -2.862 1.00 89.38 121 SER A C 1
ATOM 977 O O . SER A 1 121 ? 5.043 15.404 -3.262 1.00 89.38 121 SER A O 1
ATOM 979 N N . LEU A 1 122 ? 2.822 15.486 -2.930 1.00 83.81 122 LEU A N 1
ATOM 980 C CA . LEU A 1 122 ? 2.607 16.837 -3.468 1.00 83.81 122 LEU A CA 1
ATOM 981 C C . LEU A 1 122 ? 2.663 17.931 -2.393 1.00 83.81 122 LEU A C 1
ATOM 983 O O . LEU A 1 122 ? 2.648 19.116 -2.720 1.00 83.81 122 LEU A O 1
ATOM 987 N N . ILE A 1 123 ? 2.754 17.562 -1.112 1.00 68.44 123 ILE A N 1
ATOM 988 C CA . ILE A 1 123 ? 2.775 18.505 0.016 1.00 68.44 123 ILE A CA 1
ATOM 989 C C . ILE A 1 123 ? 4.195 19.050 0.203 1.00 68.44 123 ILE A C 1
ATOM 991 O O . ILE A 1 123 ? 4.906 18.781 1.170 1.00 68.44 123 ILE A O 1
ATOM 995 N N . HIS A 1 124 ? 4.620 19.838 -0.771 1.00 64.31 124 HIS A N 1
ATOM 996 C CA . HIS A 1 124 ? 5.492 20.976 -0.525 1.00 64.31 124 HIS A CA 1
ATOM 997 C C . HIS A 1 124 ? 4.603 22.192 -0.302 1.00 64.31 124 HIS A C 1
ATOM 999 O O . HIS A 1 124 ? 3.484 22.177 -0.795 1.00 64.31 124 HIS A O 1
ATOM 1005 N N . ASP A 1 125 ? 5.064 23.216 0.429 1.00 64.31 125 ASP A N 1
ATOM 1006 C CA . ASP A 1 125 ? 4.279 24.436 0.664 1.00 64.31 125 ASP A CA 1
ATOM 1007 C C . ASP A 1 125 ? 3.687 24.942 -0.669 1.00 64.31 125 ASP A C 1
ATOM 1009 O O . ASP A 1 125 ? 4.429 25.519 -1.477 1.00 64.31 125 ASP A O 1
ATOM 1013 N N . PRO A 1 126 ? 2.383 24.710 -0.928 1.00 59.34 126 PRO A N 1
ATOM 1014 C CA . PRO A 1 126 ? 1.787 24.942 -2.239 1.00 59.34 126 PRO A CA 1
ATOM 1015 C C . PRO A 1 126 ? 1.603 26.441 -2.495 1.00 59.34 126 PRO A C 1
ATOM 1017 O O . PRO A 1 126 ? 1.287 26.857 -3.609 1.00 59.34 126 PRO A O 1
ATOM 1020 N N . ARG A 1 127 ? 1.812 27.265 -1.461 1.00 65.12 127 ARG A N 1
ATOM 1021 C CA . ARG A 1 127 ? 1.811 28.725 -1.533 1.00 65.12 127 ARG A CA 1
ATOM 1022 C C . ARG A 1 127 ? 3.191 29.272 -1.898 1.00 65.12 127 ARG A C 1
ATOM 1024 O O . ARG A 1 127 ? 3.296 30.432 -2.283 1.00 65.12 127 ARG A O 1
ATOM 1031 N N . SER A 1 128 ? 4.238 28.447 -1.833 1.00 77.69 128 SER A N 1
ATOM 1032 C CA . SER A 1 128 ? 5.575 28.809 -2.295 1.00 77.69 128 SER A CA 1
ATOM 1033 C C . SER A 1 128 ? 5.752 28.487 -3.784 1.00 77.69 128 SER A C 1
ATOM 1035 O O . SER A 1 128 ? 5.375 27.411 -4.253 1.00 77.69 128 SER A O 1
ATOM 1037 N N . ALA A 1 129 ? 6.415 29.378 -4.528 1.00 78.62 129 ALA A N 1
ATOM 1038 C CA . ALA A 1 129 ? 6.771 29.135 -5.932 1.00 78.62 129 ALA A CA 1
ATOM 1039 C C . ALA A 1 129 ? 7.585 27.835 -6.113 1.00 78.62 129 ALA A C 1
ATOM 1041 O O . ALA A 1 129 ? 7.431 27.119 -7.101 1.00 78.62 129 ALA A O 1
ATOM 1042 N N . LYS A 1 130 ? 8.415 27.490 -5.118 1.00 81.69 130 LYS A N 1
ATOM 1043 C CA . LYS A 1 130 ? 9.207 26.254 -5.099 1.00 81.69 130 LYS A CA 1
ATOM 1044 C C . LYS A 1 130 ? 8.334 25.004 -4.961 1.00 81.69 130 LYS A C 1
ATOM 1046 O O . LYS A 1 130 ? 8.617 24.004 -5.614 1.00 81.69 130 LYS A O 1
ATOM 1051 N N . GLY A 1 131 ? 7.293 25.053 -4.129 1.00 81.69 131 GLY A N 1
ATOM 1052 C CA . GLY A 1 131 ? 6.336 23.957 -3.980 1.00 81.69 131 GLY A CA 1
ATOM 1053 C C . GLY A 1 131 ? 5.513 23.744 -5.246 1.00 81.69 131 GLY A C 1
ATOM 1054 O O . GLY A 1 131 ? 5.424 22.619 -5.723 1.00 81.69 131 GLY A O 1
ATOM 1055 N N . GLN A 1 132 ? 5.012 24.824 -5.852 1.00 81.31 132 GLN A N 1
ATOM 1056 C CA . GLN A 1 132 ? 4.260 24.750 -7.111 1.00 81.31 132 GLN A CA 1
ATOM 1057 C C . GLN A 1 132 ? 5.103 24.185 -8.259 1.00 81.31 132 GLN A C 1
ATOM 1059 O O . GLN A 1 132 ? 4.662 23.273 -8.957 1.00 81.31 132 GLN A O 1
ATOM 1064 N N . SER A 1 133 ? 6.336 24.678 -8.417 1.00 86.19 133 SER A N 1
ATOM 1065 C CA . SER A 1 133 ? 7.269 24.174 -9.431 1.00 86.19 133 SER A CA 1
ATOM 1066 C C . SER A 1 133 ? 7.596 22.693 -9.222 1.00 86.19 133 SER A C 1
ATOM 1068 O O . SER A 1 133 ? 7.646 21.938 -10.192 1.00 86.19 133 SER A O 1
ATOM 1070 N N . PHE A 1 134 ? 7.766 22.251 -7.970 1.00 86.81 134 PHE A N 1
ATOM 1071 C CA . PHE A 1 134 ? 7.976 20.836 -7.676 1.00 86.81 134 PHE A CA 1
ATOM 1072 C C . PHE A 1 134 ? 6.772 19.981 -8.082 1.00 86.81 134 PHE A C 1
ATOM 1074 O O . PHE A 1 134 ? 6.966 18.954 -8.728 1.00 86.81 134 PHE A O 1
ATOM 1081 N N . SER A 1 135 ? 5.551 20.392 -7.728 1.00 86.62 135 SER A N 1
ATOM 1082 C CA . SER A 1 135 ? 4.338 19.636 -8.064 1.00 86.62 135 SER A CA 1
ATOM 1083 C C . SER A 1 135 ? 4.160 19.505 -9.576 1.00 86.62 135 SER A C 1
ATOM 1085 O O . SER A 1 135 ? 3.966 18.398 -10.067 1.00 86.62 135 SER A O 1
ATOM 1087 N N . GLN A 1 136 ? 4.350 20.595 -10.328 1.00 88.38 136 GLN A N 1
ATOM 1088 C CA . GLN A 1 136 ? 4.300 20.568 -11.795 1.00 88.38 136 GLN A CA 1
ATOM 1089 C C . GLN A 1 136 ? 5.345 19.619 -12.396 1.00 88.38 136 GLN A C 1
ATOM 1091 O O . GLN A 1 136 ? 5.046 18.862 -13.319 1.00 88.38 136 GLN A O 1
ATOM 1096 N N . GLU A 1 137 ? 6.573 19.633 -11.871 1.00 91.50 137 GLU A N 1
ATOM 1097 C CA . GLU A 1 137 ? 7.631 18.738 -12.343 1.00 91.50 137 GLU A CA 1
ATOM 1098 C C . GLU A 1 137 ? 7.344 17.270 -11.996 1.00 91.50 137 GLU A C 1
ATOM 1100 O O . GLU A 1 137 ? 7.613 16.384 -12.811 1.00 91.50 137 GLU A O 1
ATOM 1105 N N . LEU A 1 138 ? 6.782 16.990 -10.815 1.00 92.50 138 LEU A N 1
ATOM 1106 C CA . LEU A 1 138 ? 6.366 15.640 -10.439 1.00 92.50 138 LEU A CA 1
ATOM 1107 C C . LEU A 1 138 ? 5.243 15.135 -11.351 1.00 92.50 138 LEU A C 1
ATOM 1109 O O . LEU A 1 138 ? 5.343 14.024 -11.869 1.00 92.50 138 LEU A O 1
ATOM 1113 N N . ASP A 1 139 ? 4.224 15.950 -11.609 1.00 92.75 139 ASP A N 1
ATOM 1114 C CA . ASP A 1 139 ? 3.114 15.579 -12.489 1.00 92.75 139 ASP A CA 1
ATOM 1115 C C . ASP A 1 139 ? 3.596 15.342 -13.926 1.00 92.75 139 ASP A C 1
ATOM 1117 O O . ASP A 1 139 ? 3.227 14.348 -14.554 1.00 92.75 139 ASP A O 1
ATOM 1121 N N . ARG A 1 140 ? 4.524 16.166 -14.431 1.00 94.25 140 ARG A N 1
ATOM 1122 C CA . ARG A 1 140 ? 5.159 15.948 -15.740 1.00 94.25 140 ARG A CA 1
ATOM 1123 C C . ARG A 1 140 ? 5.925 14.624 -15.798 1.00 94.25 140 ARG A C 1
ATOM 1125 O O . ARG A 1 140 ? 5.855 13.910 -16.804 1.00 94.25 140 ARG A O 1
ATOM 1132 N N . LYS A 1 141 ? 6.655 14.273 -14.732 1.00 94.69 141 LYS A N 1
ATOM 1133 C CA . LYS A 1 141 ? 7.354 12.981 -14.628 1.00 94.69 141 LYS A CA 1
ATOM 1134 C C . LYS A 1 141 ? 6.375 11.814 -14.580 1.00 94.69 141 LYS A C 1
ATOM 1136 O O . LYS A 1 141 ? 6.599 10.835 -15.287 1.00 94.69 141 LYS A O 1
ATOM 1141 N N . ARG A 1 142 ? 5.286 11.935 -13.814 1.00 95.31 142 ARG A N 1
ATOM 1142 C CA . ARG A 1 142 ? 4.210 10.935 -13.758 1.00 95.31 142 ARG A CA 1
ATOM 1143 C C . ARG A 1 142 ? 3.586 10.716 -15.129 1.00 95.31 142 ARG A C 1
ATOM 1145 O O . ARG A 1 142 ? 3.528 9.577 -15.562 1.00 95.31 142 ARG A O 1
ATOM 1152 N N . LEU A 1 143 ? 3.228 11.779 -15.851 1.00 96.06 143 LEU A N 1
ATOM 1153 C CA . LEU A 1 143 ? 2.679 11.682 -17.210 1.00 96.06 143 LEU A CA 1
ATOM 1154 C C . LEU A 1 143 ? 3.661 11.033 -18.192 1.00 96.06 143 LEU A C 1
ATOM 1156 O O . LEU A 1 143 ? 3.283 10.168 -18.978 1.00 96.06 143 LEU A O 1
ATOM 1160 N N . THR A 1 144 ? 4.941 11.407 -18.121 1.00 96.19 144 THR A N 1
ATOM 1161 C CA . THR A 1 144 ? 5.982 10.802 -18.966 1.00 96.19 144 THR A CA 1
ATOM 1162 C C . THR A 1 144 ? 6.116 9.306 -18.683 1.00 96.19 144 THR A C 1
ATOM 1164 O O . THR A 1 144 ? 6.200 8.501 -19.608 1.00 96.19 144 THR A O 1
ATOM 1167 N N . GLN A 1 145 ? 6.142 8.925 -17.406 1.00 95.19 145 GLN A N 1
ATOM 1168 C CA . GLN A 1 145 ? 6.279 7.532 -16.997 1.00 95.19 145 GLN A CA 1
ATOM 1169 C C . GLN A 1 145 ? 5.019 6.716 -17.316 1.00 95.19 145 GLN A C 1
ATOM 1171 O O . GLN A 1 145 ? 5.134 5.590 -17.788 1.00 95.19 145 GLN A O 1
ATOM 1176 N N . PHE A 1 146 ? 3.835 7.305 -17.150 1.00 97.06 146 PHE A N 1
ATOM 1177 C CA . PHE A 1 146 ? 2.560 6.721 -17.557 1.00 97.06 146 PHE A CA 1
ATOM 1178 C C . PHE A 1 146 ? 2.555 6.400 -19.053 1.00 97.06 146 PHE A C 1
ATOM 1180 O O . PHE A 1 146 ? 2.225 5.281 -19.438 1.00 97.06 146 PHE A O 1
ATOM 1187 N N . GLY A 1 147 ? 3.002 7.343 -19.892 1.00 95.81 147 GLY A N 1
ATOM 1188 C CA . GLY A 1 147 ? 3.135 7.122 -21.332 1.00 95.81 147 GLY A CA 1
ATOM 1189 C C . GLY A 1 147 ? 4.096 5.980 -21.668 1.00 95.81 147 GLY A C 1
ATOM 1190 O O . GLY A 1 147 ? 3.806 5.182 -22.552 1.00 95.81 147 GLY A O 1
ATOM 1191 N N . LYS A 1 148 ? 5.211 5.841 -20.935 1.00 95.19 148 LYS A N 1
ATOM 1192 C CA . LYS A 1 148 ? 6.136 4.707 -21.115 1.00 95.19 148 LYS A CA 1
ATOM 1193 C C . LYS A 1 148 ? 5.479 3.366 -20.798 1.00 95.19 148 LYS A C 1
ATOM 1195 O O . LYS A 1 148 ? 5.609 2.450 -21.599 1.00 95.19 148 LYS A O 1
ATOM 1200 N N . TYR A 1 149 ? 4.790 3.259 -19.663 1.00 95.19 149 TYR A N 1
ATOM 1201 C CA . TYR A 1 149 ? 4.117 2.019 -19.274 1.00 95.19 149 TYR A CA 1
ATOM 1202 C C . TYR A 1 149 ? 2.971 1.667 -20.225 1.00 95.19 149 TYR A C 1
ATOM 1204 O O . TYR A 1 149 ? 2.895 0.534 -20.686 1.00 95.19 149 TYR A O 1
ATOM 1212 N N . SER A 1 150 ? 2.146 2.649 -20.593 1.00 94.19 150 SER A N 1
ATOM 1213 C CA . SER A 1 150 ? 1.027 2.435 -21.521 1.00 94.19 150 SER A CA 1
ATOM 1214 C C . SER A 1 150 ? 1.523 1.994 -22.903 1.00 94.19 150 SER A C 1
ATOM 1216 O O . SER A 1 150 ? 1.005 1.042 -23.477 1.00 94.19 150 SER A O 1
ATOM 1218 N N . ASN A 1 151 ? 2.594 2.614 -23.420 1.00 95.12 151 ASN A N 1
ATOM 1219 C CA . ASN A 1 151 ? 3.216 2.211 -24.689 1.00 95.12 151 ASN A CA 1
ATOM 1220 C C . ASN A 1 151 ? 3.878 0.824 -24.629 1.00 95.1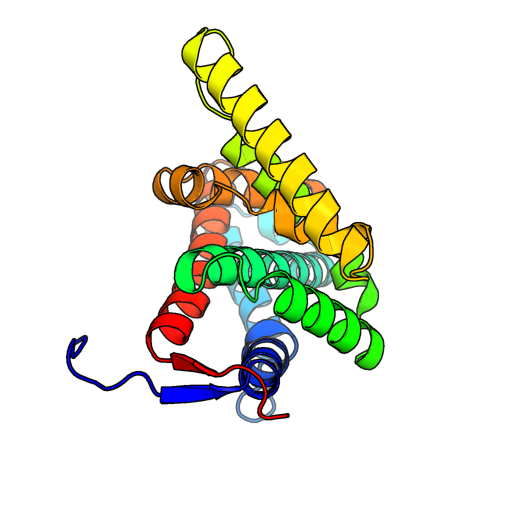2 151 ASN A C 1
ATOM 1222 O O . ASN A 1 151 ? 4.087 0.211 -25.673 1.00 95.12 151 ASN A O 1
ATOM 1226 N N . ALA A 1 152 ? 4.225 0.344 -23.432 1.00 92.75 152 ALA A N 1
ATOM 1227 C CA . ALA A 1 152 ? 4.732 -1.007 -23.207 1.00 92.75 152 ALA A CA 1
ATOM 1228 C C . ALA A 1 152 ? 3.609 -2.052 -23.050 1.00 92.75 152 ALA A C 1
ATOM 1230 O O . ALA A 1 152 ? 3.910 -3.232 -22.912 1.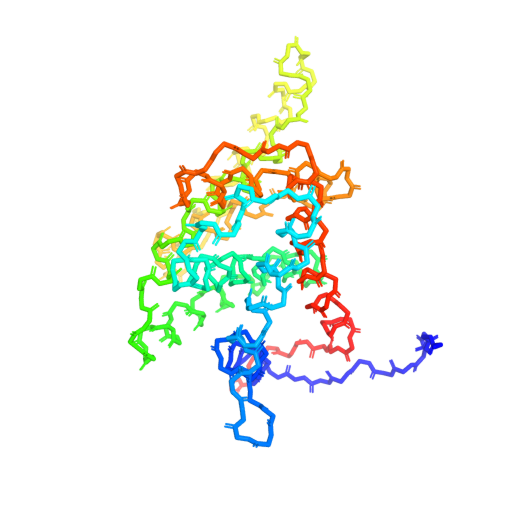00 92.75 152 ALA A O 1
ATOM 1231 N N . GLY A 1 153 ? 2.336 -1.640 -23.102 1.00 94.56 153 GLY A N 1
ATOM 1232 C CA . GLY A 1 153 ? 1.175 -2.531 -23.030 1.00 94.56 153 GLY A CA 1
ATOM 1233 C C . GLY A 1 153 ? 0.605 -2.743 -21.627 1.00 94.56 153 GLY A C 1
ATOM 1234 O O . GLY A 1 153 ? -0.341 -3.512 -21.490 1.00 94.56 153 GLY A O 1
ATOM 1235 N N . LEU A 1 154 ? 1.132 -2.057 -20.605 1.00 95.38 154 LEU A N 1
ATOM 1236 C CA . LEU A 1 154 ? 0.589 -2.143 -19.250 1.00 95.38 154 LEU A CA 1
ATOM 1237 C C . LEU A 1 154 ? -0.806 -1.503 -19.190 1.00 95.38 154 LEU A C 1
ATOM 1239 O O . LEU A 1 154 ? -1.003 -0.400 -19.706 1.00 95.38 154 LEU A O 1
ATOM 1243 N N . ASP A 1 155 ? -1.743 -2.165 -18.505 1.00 94.81 155 ASP A N 1
ATOM 1244 C CA . ASP A 1 155 ? -3.087 -1.642 -18.230 1.00 94.81 155 ASP A CA 1
ATOM 1245 C C . ASP A 1 155 ? -3.043 -0.210 -17.658 1.00 94.81 155 ASP A C 1
ATOM 1247 O O . ASP A 1 155 ? -2.235 0.100 -16.780 1.00 94.81 155 ASP A O 1
ATOM 1251 N N . GLU A 1 156 ? -3.931 0.673 -18.126 1.00 95.69 156 GLU A N 1
ATOM 1252 C CA . GLU A 1 156 ? -3.901 2.096 -17.762 1.00 95.69 156 GLU A CA 1
ATOM 1253 C C . GLU A 1 156 ? -4.082 2.326 -16.254 1.00 95.69 156 GLU A C 1
ATOM 1255 O O . GLU A 1 156 ? -3.401 3.180 -15.673 1.00 95.69 156 GLU A O 1
ATOM 1260 N N . LYS A 1 157 ? -4.947 1.550 -15.578 1.00 95.31 157 LYS A N 1
ATOM 1261 C CA . LYS A 1 157 ? -5.111 1.669 -14.121 1.00 95.31 157 LYS A CA 1
ATOM 1262 C C . LYS A 1 157 ? -3.843 1.209 -13.403 1.00 95.31 157 LYS A C 1
ATOM 1264 O O . LYS A 1 157 ? -3.413 1.863 -12.449 1.00 95.31 157 LYS A O 1
ATOM 1269 N N . ALA A 1 158 ? -3.221 0.120 -13.857 1.00 96.94 158 ALA A N 1
ATOM 1270 C CA . ALA A 1 158 ? -1.945 -0.349 -13.318 1.00 96.94 158 ALA A CA 1
ATOM 1271 C C . ALA A 1 158 ? -0.818 0.680 -13.536 1.00 96.94 158 ALA A C 1
ATOM 1273 O O . ALA A 1 158 ? -0.109 1.029 -12.587 1.00 96.94 158 ALA A O 1
ATOM 1274 N N . ALA A 1 159 ? -0.704 1.249 -14.738 1.00 97.31 159 ALA A N 1
ATOM 1275 C CA . ALA A 1 159 ? 0.269 2.285 -15.075 1.00 97.31 159 ALA A CA 1
ATOM 1276 C C . ALA A 1 159 ? 0.100 3.544 -14.209 1.00 97.31 159 ALA A C 1
ATOM 1278 O O . ALA A 1 159 ? 1.080 4.054 -13.651 1.00 97.31 159 ALA A O 1
ATOM 1279 N N . ALA A 1 160 ? -1.136 4.025 -14.040 1.00 96.94 160 ALA A N 1
ATOM 1280 C CA . ALA A 1 160 ? -1.444 5.150 -13.160 1.00 96.94 160 ALA A CA 1
ATOM 1281 C C . ALA A 1 160 ? -1.055 4.844 -11.707 1.00 96.94 160 ALA A C 1
ATOM 1283 O O . ALA A 1 160 ? -0.393 5.657 -11.051 1.00 96.94 160 ALA A O 1
ATOM 1284 N N . ARG A 1 161 ? -1.388 3.640 -11.225 1.00 97.62 161 ARG A N 1
ATOM 1285 C CA . ARG A 1 161 ? -1.087 3.198 -9.861 1.00 97.62 161 ARG A CA 1
ATOM 1286 C C . ARG A 1 161 ? 0.415 3.182 -9.570 1.00 97.62 161 ARG A C 1
ATOM 1288 O O . ARG A 1 161 ? 0.829 3.706 -8.534 1.00 97.62 161 ARG A O 1
ATOM 1295 N N . VAL A 1 162 ? 1.247 2.688 -10.492 1.00 97.25 162 VAL A N 1
ATOM 1296 C CA . VAL A 1 162 ? 2.717 2.762 -10.361 1.00 97.25 162 VAL A CA 1
ATOM 1297 C C . VAL A 1 162 ? 3.197 4.211 -10.293 1.00 97.25 162 VAL A C 1
ATOM 1299 O O . VAL A 1 162 ? 3.981 4.568 -9.412 1.00 97.25 162 VAL A O 1
ATOM 1302 N N . CYS A 1 163 ? 2.717 5.071 -11.192 1.00 97.38 163 CYS A N 1
ATOM 1303 C CA . CYS A 1 163 ? 3.151 6.469 -11.264 1.00 97.38 163 CYS A CA 1
ATOM 1304 C C . CYS A 1 163 ? 2.791 7.266 -10.000 1.00 97.38 163 CYS A C 1
ATOM 1306 O O . CYS A 1 163 ? 3.551 8.132 -9.556 1.00 97.38 163 CYS A O 1
ATOM 1308 N N . ASN A 1 164 ? 1.667 6.944 -9.369 1.00 97.31 164 ASN A N 1
ATOM 1309 C CA . ASN A 1 164 ? 1.223 7.562 -8.123 1.00 97.31 164 ASN A CA 1
ATOM 1310 C C . ASN A 1 164 ? 2.170 7.309 -6.938 1.00 97.31 164 ASN A C 1
ATOM 1312 O O . ASN A 1 164 ? 2.294 8.164 -6.061 1.00 97.31 164 ASN A O 1
ATOM 1316 N N . ARG A 1 165 ? 2.948 6.220 -6.968 1.00 97.31 165 ARG A N 1
ATOM 1317 C CA . ARG A 1 165 ? 3.995 5.908 -5.975 1.00 97.31 165 ARG A CA 1
ATOM 1318 C C . ARG A 1 165 ? 5.277 6.729 -6.176 1.00 97.31 165 ARG A C 1
ATOM 1320 O O . ARG A 1 165 ? 6.231 6.632 -5.410 1.00 97.31 165 ARG A O 1
ATOM 1327 N N . MET A 1 166 ? 5.346 7.561 -7.216 1.00 95.00 166 MET A N 1
ATOM 1328 C CA . MET A 1 166 ? 6.504 8.419 -7.458 1.00 95.00 166 MET A CA 1
ATOM 1329 C C . MET A 1 166 ? 6.670 9.482 -6.380 1.00 95.00 166 MET A C 1
ATOM 1331 O O . MET A 1 166 ? 5.721 10.152 -5.980 1.00 95.00 166 MET A O 1
ATOM 1335 N N . SER A 1 167 ? 7.921 9.640 -5.939 1.00 91.69 167 SER A N 1
ATOM 1336 C CA . SER A 1 167 ? 8.346 10.606 -4.922 1.00 91.69 167 SER A CA 1
ATOM 1337 C C . SER A 1 167 ? 7.722 10.417 -3.534 1.00 91.69 167 SER A C 1
ATOM 1339 O O . SER A 1 167 ? 7.887 11.289 -2.679 1.00 91.69 167 SER A O 1
ATOM 1341 N N . THR A 1 168 ? 7.109 9.261 -3.255 1.00 94.81 168 THR A N 1
ATOM 1342 C CA . THR A 1 168 ? 6.562 8.961 -1.925 1.00 94.81 168 THR A CA 1
ATOM 1343 C C . THR A 1 168 ? 7.638 8.700 -0.871 1.00 94.81 168 THR A C 1
ATOM 1345 O O . THR A 1 168 ? 7.355 8.772 0.318 1.00 94.81 168 THR A O 1
ATOM 1348 N N . GLU A 1 169 ? 8.900 8.462 -1.247 1.00 94.88 169 GLU A N 1
ATOM 1349 C CA . GLU A 1 169 ? 9.956 8.146 -0.271 1.00 94.88 169 GLU A CA 1
ATOM 1350 C C . GLU A 1 169 ? 10.217 9.320 0.683 1.00 94.88 169 GLU A C 1
ATOM 1352 O O . GLU A 1 169 ? 10.411 9.144 1.889 1.00 94.88 169 GLU A O 1
ATOM 1357 N N . LYS A 1 170 ? 10.198 10.545 0.151 1.00 91.31 170 LYS A N 1
ATOM 1358 C CA . LYS A 1 170 ? 10.419 11.751 0.950 1.00 91.31 170 LYS A CA 1
ATOM 1359 C C . LYS A 1 170 ? 9.248 12.004 1.897 1.00 91.31 170 LYS A C 1
ATOM 1361 O O . LYS A 1 170 ? 9.487 12.255 3.075 1.00 91.31 170 LYS A O 1
ATOM 1366 N N . SER A 1 171 ? 8.012 11.912 1.402 1.00 92.94 171 SER A N 1
ATOM 1367 C CA . SER A 1 171 ? 6.797 12.070 2.212 1.00 92.94 171 SER A CA 1
ATOM 1368 C C . SER A 1 171 ? 6.647 10.949 3.241 1.00 92.94 171 SER A C 1
ATOM 1370 O O . SER A 1 171 ? 6.171 11.198 4.347 1.00 92.94 171 SER A O 1
ATOM 1372 N N . TRP A 1 172 ? 7.131 9.744 2.937 1.00 96.06 172 TRP A N 1
ATOM 1373 C CA . TRP A 1 172 ? 7.207 8.640 3.887 1.00 96.06 172 TRP A CA 1
ATOM 1374 C C . TRP A 1 172 ? 8.132 8.964 5.062 1.00 96.06 172 TRP A C 1
ATOM 1376 O O . TRP A 1 172 ? 7.726 8.840 6.216 1.00 96.06 172 TRP A O 1
ATOM 1386 N N . LYS A 1 173 ? 9.356 9.442 4.783 1.00 93.88 173 LYS A N 1
ATOM 1387 C CA . LYS A 1 173 ? 10.366 9.780 5.810 1.00 93.88 173 LYS A CA 1
ATOM 1388 C C . LYS A 1 173 ?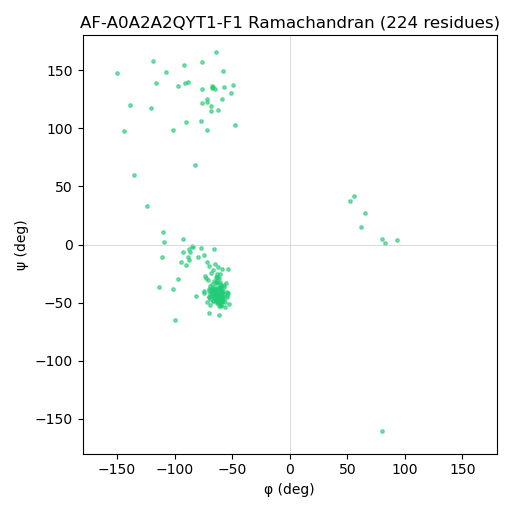 9.874 10.815 6.822 1.00 93.88 173 LYS A C 1
ATOM 1390 O O . LYS A 1 173 ? 10.224 10.722 7.992 1.00 93.88 173 LYS A O 1
ATOM 1395 N N . ILE A 1 174 ? 9.061 11.775 6.384 1.00 92.62 174 ILE A N 1
ATOM 1396 C CA . ILE A 1 174 ? 8.482 12.808 7.259 1.00 92.62 174 ILE A CA 1
ATOM 1397 C C . ILE A 1 174 ? 7.095 12.437 7.807 1.00 92.62 174 ILE A C 1
ATOM 1399 O O . ILE A 1 174 ? 6.465 13.248 8.473 1.00 92.62 174 ILE A O 1
ATOM 1403 N N . GLY A 1 175 ? 6.603 11.223 7.537 1.00 94.38 175 GLY A N 1
ATOM 1404 C CA . GLY A 1 175 ? 5.348 10.708 8.088 1.00 94.38 175 GLY A CA 1
ATOM 1405 C C . GLY A 1 175 ? 4.067 11.128 7.363 1.00 94.38 175 GLY A C 1
ATOM 1406 O O . GLY A 1 175 ? 2.996 10.691 7.775 1.00 94.38 175 GLY A O 1
ATOM 1407 N N . LEU A 1 176 ? 4.148 11.896 6.272 1.00 95.06 176 LEU A N 1
ATOM 1408 C CA . LEU A 1 176 ? 2.968 12.343 5.525 1.00 95.06 176 LEU A CA 1
ATOM 1409 C C . LEU A 1 176 ? 2.266 11.198 4.795 1.00 95.06 176 LEU A C 1
ATOM 1411 O O . LEU A 1 176 ? 1.043 11.124 4.830 1.00 95.06 176 LEU A O 1
ATOM 1415 N N . THR A 1 177 ? 3.009 10.289 4.155 1.00 97.06 177 THR A N 1
ATOM 1416 C CA . THR A 1 177 ? 2.379 9.154 3.457 1.00 97.06 177 THR A CA 1
ATOM 1417 C C . THR A 1 177 ? 1.618 8.243 4.428 1.00 97.06 177 THR A C 1
ATOM 1419 O O . THR A 1 177 ? 0.431 8.037 4.193 1.00 97.06 177 THR A O 1
ATOM 1422 N N . PRO A 1 178 ? 2.200 7.781 5.557 1.00 98.19 178 PRO A N 1
ATOM 1423 C CA . PRO A 1 178 ? 1.441 7.041 6.566 1.00 98.19 178 PRO A CA 1
ATOM 1424 C C . PRO A 1 178 ? 0.197 7.775 7.082 1.00 98.19 178 PRO A C 1
ATOM 1426 O O . PRO A 1 178 ? -0.846 7.149 7.237 1.00 98.19 178 PRO A O 1
ATOM 1429 N N . ALA A 1 179 ? 0.279 9.091 7.308 1.00 97.44 179 ALA A N 1
ATOM 1430 C CA . ALA A 1 179 ? -0.868 9.881 7.754 1.00 97.44 179 ALA A CA 1
ATOM 1431 C C . ALA A 1 179 ? -1.994 9.910 6.707 1.00 97.44 179 ALA A C 1
ATOM 1433 O O . ALA A 1 179 ? -3.154 9.712 7.046 1.00 97.44 179 ALA A O 1
ATOM 1434 N N . TYR A 1 180 ? -1.664 10.091 5.426 1.00 97.94 180 TYR A N 1
ATOM 1435 C CA . TYR A 1 180 ? -2.653 10.082 4.343 1.00 97.94 180 TYR A CA 1
ATOM 1436 C C . TYR A 1 180 ? -3.298 8.706 4.155 1.00 97.94 180 TYR A C 1
ATOM 1438 O O . TYR A 1 180 ? -4.509 8.621 3.970 1.00 97.94 180 TYR A O 1
ATOM 1446 N N . LEU A 1 181 ? -2.511 7.632 4.253 1.00 98.56 181 LEU A N 1
ATOM 1447 C CA . LEU A 1 181 ? -3.034 6.265 4.217 1.00 98.56 181 LEU A CA 1
ATOM 1448 C C . LEU A 1 181 ? -3.966 5.986 5.407 1.00 98.56 181 LEU A C 1
ATOM 1450 O O . LEU A 1 181 ? -5.010 5.366 5.226 1.00 98.56 181 LEU A O 1
ATOM 1454 N N . MET A 1 182 ? -3.626 6.485 6.600 1.00 98.31 182 MET A N 1
ATOM 1455 C CA . MET A 1 182 ? -4.477 6.391 7.791 1.00 98.31 182 MET A CA 1
ATOM 1456 C C . MET A 1 182 ? -5.803 7.131 7.596 1.00 98.31 182 MET A C 1
ATOM 1458 O O . MET A 1 182 ? -6.854 6.577 7.912 1.00 98.31 182 MET A O 1
ATOM 1462 N N . LEU A 1 183 ? -5.776 8.343 7.033 1.00 98.19 183 LEU A N 1
ATOM 1463 C CA . LEU A 1 183 ? -6.998 9.101 6.756 1.00 98.19 183 LEU A CA 1
ATOM 1464 C C . LEU A 1 183 ? -7.900 8.363 5.760 1.00 98.19 183 LEU A C 1
ATOM 1466 O O . LEU A 1 183 ? -9.100 8.269 5.996 1.00 98.19 183 LEU A O 1
ATOM 1470 N N . SER A 1 184 ? -7.333 7.782 4.698 1.00 98.38 184 SER A N 1
ATOM 1471 C CA . SER A 1 184 ? -8.096 6.944 3.762 1.00 98.38 184 SER A CA 1
ATOM 1472 C C . SER A 1 184 ? -8.668 5.690 4.418 1.00 98.38 184 SER A C 1
ATOM 1474 O O . SER A 1 184 ? -9.797 5.321 4.116 1.00 98.38 184 SER A O 1
ATOM 1476 N N . LEU A 1 185 ? -7.929 5.054 5.333 1.00 98.44 185 LEU A N 1
ATOM 1477 C CA . LEU A 1 185 ? -8.443 3.926 6.111 1.00 98.44 185 LEU A CA 1
ATOM 1478 C C . LEU A 1 185 ? -9.638 4.348 6.975 1.00 98.44 185 LEU A C 1
ATOM 1480 O O . LEU A 1 185 ? -10.658 3.669 6.972 1.00 98.44 185 LEU A O 1
ATOM 1484 N N . CYS A 1 186 ? -9.541 5.475 7.678 1.00 97.75 186 CYS A N 1
ATOM 1485 C CA . CYS A 1 186 ? -10.630 5.963 8.524 1.00 97.75 186 CYS A CA 1
ATOM 1486 C C . CYS A 1 186 ? -11.871 6.351 7.711 1.00 97.75 186 CYS A C 1
ATOM 1488 O O . CYS A 1 186 ? -12.983 6.018 8.112 1.00 97.75 186 CYS A O 1
ATOM 1490 N N . ASP A 1 187 ? -11.680 6.990 6.554 1.00 97.69 187 ASP A N 1
ATOM 1491 C CA . ASP A 1 187 ? -12.757 7.338 5.619 1.00 97.69 187 ASP A CA 1
ATOM 1492 C C . ASP A 1 187 ? -13.487 6.086 5.111 1.00 97.69 187 ASP A C 1
A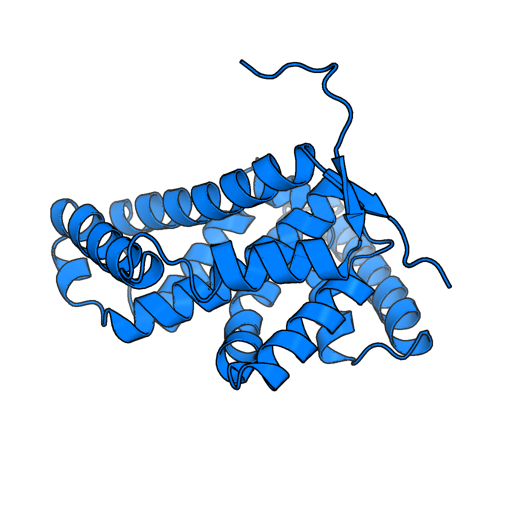TOM 1494 O O . ASP A 1 187 ? -14.711 6.002 5.184 1.00 97.69 187 ASP A O 1
ATOM 1498 N N . LYS A 1 188 ? -12.735 5.052 4.709 1.00 97.62 188 LYS A N 1
ATOM 1499 C CA . LYS A 1 188 ? -13.289 3.758 4.278 1.00 97.62 188 LYS A CA 1
ATOM 1500 C C . LYS A 1 188 ? -14.046 3.017 5.380 1.00 97.62 188 LYS A C 1
ATOM 1502 O O . LYS A 1 188 ? -14.986 2.289 5.080 1.00 97.62 188 LYS A O 1
ATOM 1507 N N . LEU A 1 189 ? -13.656 3.213 6.637 1.00 96.81 189 LEU A N 1
ATOM 1508 C CA . LEU A 1 189 ? -14.342 2.653 7.805 1.00 96.81 189 LEU A CA 1
ATOM 1509 C C . LEU A 1 189 ? -15.495 3.532 8.307 1.00 96.81 189 LEU A C 1
ATOM 1511 O O . LEU A 1 189 ? -16.207 3.126 9.222 1.00 96.81 189 LEU A O 1
ATOM 1515 N N . GLY A 1 190 ? -15.683 4.731 7.747 1.00 96.31 190 GLY A N 1
ATOM 1516 C CA . GLY A 1 190 ? -16.709 5.672 8.193 1.00 96.31 190 GLY A CA 1
ATOM 1517 C C . GLY A 1 190 ? -16.484 6.199 9.613 1.00 96.31 190 GLY A C 1
ATOM 1518 O O . GLY A 1 190 ? -17.449 6.563 10.285 1.00 96.31 190 GLY A O 1
ATOM 1519 N N . ILE A 1 191 ? -15.233 6.240 10.086 1.00 95.25 191 ILE A N 1
ATOM 1520 C CA . ILE A 1 191 ? -14.903 6.664 11.453 1.00 95.25 191 ILE A CA 1
ATOM 1521 C C . ILE A 1 191 ? -14.249 8.044 11.493 1.00 95.25 191 ILE A C 1
ATOM 1523 O O . ILE A 1 191 ? -13.491 8.433 10.607 1.00 95.25 191 ILE A O 1
ATOM 1527 N N . GLN A 1 192 ? -14.507 8.767 12.583 1.00 94.69 192 GLN A N 1
ATOM 1528 C CA . GLN A 1 192 ? -13.788 9.986 12.948 1.00 94.69 192 GLN A CA 1
ATOM 1529 C C . GLN A 1 192 ? -12.780 9.633 14.047 1.00 94.69 192 GLN A C 1
ATOM 1531 O O . GLN A 1 192 ? -13.174 9.490 15.205 1.00 94.69 192 GLN A O 1
ATOM 1536 N N . PRO A 1 193 ? -11.498 9.420 13.708 1.00 93.06 193 PRO A N 1
ATOM 1537 C CA . PRO A 1 193 ? -10.534 8.893 14.661 1.00 93.06 193 PRO A CA 1
ATOM 1538 C C . PRO A 1 193 ? -10.097 9.980 15.651 1.00 93.06 193 PRO A C 1
ATOM 1540 O O . PRO A 1 193 ? -9.725 11.088 15.250 1.00 93.06 193 PRO A O 1
ATOM 1543 N N . SER A 1 194 ? -10.065 9.652 16.945 1.00 96.06 194 SER A N 1
ATOM 1544 C CA . SER A 1 194 ? -9.350 10.474 17.925 1.00 96.06 194 SER A CA 1
ATOM 1545 C C . SER A 1 194 ? -7.846 10.488 17.631 1.00 96.06 194 SER A C 1
ATOM 1547 O O . SER A 1 194 ? -7.336 9.647 16.890 1.00 96.06 194 SER A O 1
ATOM 1549 N N . GLU A 1 195 ? -7.107 11.414 18.239 1.00 96.19 195 GLU A N 1
ATOM 1550 C CA . GLU A 1 195 ? -5.649 11.505 18.079 1.00 96.19 195 GLU A CA 1
ATOM 1551 C C . GLU A 1 195 ? -4.942 10.171 18.386 1.00 96.19 195 GLU A C 1
ATOM 1553 O O . GLU A 1 195 ? -4.115 9.715 17.601 1.00 96.19 195 GLU A O 1
ATOM 1558 N N . LYS A 1 196 ? -5.355 9.465 19.446 1.00 95.81 196 LYS A N 1
ATOM 1559 C CA . LYS A 1 196 ? -4.782 8.159 19.820 1.00 95.81 196 LYS A CA 1
ATOM 1560 C C . LYS A 1 196 ? -5.037 7.069 18.777 1.00 95.81 196 LYS A C 1
ATOM 1562 O O . LYS A 1 196 ? -4.161 6.242 18.508 1.00 95.81 196 LYS A O 1
ATOM 1567 N N . VAL A 1 197 ? -6.232 7.060 18.180 1.00 96.69 197 VAL A N 1
ATOM 1568 C CA . VAL A 1 197 ? -6.573 6.144 17.080 1.00 96.69 197 VAL A CA 1
ATOM 1569 C C . VAL A 1 197 ? -5.702 6.458 15.863 1.00 96.69 197 VAL A C 1
ATOM 1571 O O . VAL A 1 197 ? -5.122 5.546 15.277 1.00 96.69 197 VAL A O 1
ATOM 1574 N N . GLN A 1 198 ? -5.544 7.741 15.520 1.00 97.12 198 GLN A N 1
ATOM 1575 C CA . GLN A 1 198 ? -4.695 8.175 14.407 1.00 97.12 198 GLN A CA 1
ATOM 1576 C C . GLN A 1 198 ? -3.240 7.731 14.602 1.00 97.12 198 GLN A C 1
ATOM 1578 O O . GLN A 1 198 ? -2.659 7.127 13.700 1.00 97.12 198 GLN A O 1
ATOM 1583 N N . GLU A 1 199 ? -2.661 7.975 15.780 1.00 97.00 199 GLU A N 1
ATOM 1584 C CA . GLU A 1 199 ? -1.295 7.561 16.121 1.00 97.00 199 GLU A CA 1
ATOM 1585 C C . GLU A 1 199 ? -1.109 6.043 16.007 1.00 97.00 199 GLU A C 1
ATOM 1587 O O . GLU A 1 199 ? -0.151 5.575 15.382 1.00 97.00 199 GLU A O 1
ATOM 1592 N N . SER A 1 200 ? -2.055 5.271 16.547 1.00 97.44 200 SER A N 1
ATOM 1593 C CA . SER A 1 200 ? -2.012 3.806 16.520 1.00 97.44 200 SER A CA 1
ATOM 1594 C C . SER A 1 200 ? -2.097 3.253 15.094 1.00 97.44 200 SER A C 1
ATOM 1596 O O . SER A 1 200 ? -1.301 2.393 14.710 1.00 97.44 200 SER A O 1
ATOM 1598 N N . LEU A 1 201 ? -3.009 3.777 14.271 1.00 97.88 201 LEU A N 1
ATOM 1599 C CA . LEU A 1 201 ? -3.149 3.366 12.871 1.00 97.88 201 LEU A CA 1
ATOM 1600 C C . LEU A 1 201 ? -1.929 3.769 12.028 1.00 97.88 201 LEU A C 1
ATOM 1602 O O . LEU A 1 201 ? -1.470 2.982 11.198 1.00 97.88 201 LEU A O 1
ATOM 1606 N N . ILE A 1 202 ? -1.346 4.949 12.268 1.00 98.31 202 ILE A N 1
ATOM 1607 C CA . ILE A 1 202 ? -0.084 5.359 11.633 1.00 98.31 202 ILE A CA 1
ATOM 1608 C C . ILE A 1 202 ? 1.043 4.386 11.999 1.00 98.31 202 ILE A C 1
ATOM 1610 O O . ILE A 1 202 ? 1.831 4.011 11.126 1.00 98.31 202 ILE A O 1
ATOM 1614 N N . PHE A 1 203 ? 1.132 3.968 13.265 1.00 98.00 203 PHE A N 1
ATOM 1615 C CA . PHE A 1 203 ? 2.135 3.002 13.710 1.00 98.00 203 PHE A CA 1
ATOM 1616 C C . PHE A 1 203 ? 1.968 1.644 13.014 1.00 98.00 203 PHE A C 1
ATOM 1618 O O . PHE A 1 203 ? 2.950 1.089 12.522 1.00 98.00 203 PHE A O 1
ATOM 1625 N N . ILE A 1 204 ? 0.733 1.153 12.886 1.00 97.94 204 ILE A N 1
ATOM 1626 C CA . ILE A 1 204 ? 0.411 -0.086 12.160 1.00 97.94 204 ILE A CA 1
ATOM 1627 C C . ILE A 1 204 ? 0.839 0.005 10.687 1.00 97.94 204 ILE A C 1
ATOM 1629 O O . ILE A 1 204 ? 1.566 -0.860 10.197 1.00 97.94 204 ILE A O 1
ATOM 1633 N N . ILE A 1 205 ? 0.469 1.088 9.995 1.00 98.50 205 ILE A N 1
ATOM 1634 C CA . ILE A 1 205 ? 0.836 1.327 8.588 1.00 98.50 205 ILE A CA 1
ATOM 1635 C C . ILE A 1 205 ? 2.358 1.358 8.404 1.00 98.50 205 ILE A C 1
ATOM 1637 O O . ILE A 1 205 ? 2.887 0.788 7.445 1.00 98.50 205 ILE A O 1
ATOM 1641 N N . ARG A 1 206 ? 3.084 1.991 9.333 1.00 98.31 206 ARG A N 1
ATOM 1642 C CA . ARG A 1 206 ? 4.553 1.979 9.335 1.00 98.31 206 ARG A CA 1
ATOM 1643 C C . ARG A 1 206 ? 5.109 0.579 9.557 1.00 98.31 206 ARG A C 1
ATOM 1645 O O . ARG A 1 206 ? 6.004 0.182 8.821 1.00 98.31 206 ARG A O 1
ATOM 1652 N N . GLY A 1 207 ? 4.544 -0.177 10.497 1.00 97.88 207 GLY A N 1
ATOM 1653 C CA . GLY A 1 207 ? 4.934 -1.560 10.766 1.00 97.88 207 GLY A CA 1
ATOM 1654 C C . GLY A 1 207 ? 4.814 -2.458 9.533 1.00 97.88 207 GLY A C 1
ATOM 1655 O O . GLY A 1 207 ? 5.737 -3.217 9.241 1.00 97.88 207 GLY A O 1
ATOM 1656 N N . PHE A 1 208 ? 3.733 -2.323 8.757 1.00 97.81 208 PHE A N 1
ATOM 1657 C CA . PHE A 1 208 ? 3.577 -3.050 7.491 1.00 97.81 208 PHE A CA 1
ATOM 1658 C C . PHE A 1 208 ? 4.689 -2.726 6.496 1.00 97.81 208 PHE A C 1
ATOM 1660 O O . PHE A 1 208 ? 5.317 -3.630 5.945 1.00 97.81 208 PHE A O 1
ATOM 1667 N N . TYR A 1 209 ? 4.958 -1.440 6.288 1.00 98.44 209 TYR A N 1
ATOM 1668 C CA . TYR A 1 209 ? 6.007 -0.996 5.379 1.00 98.44 209 TYR A CA 1
ATOM 1669 C C . TYR A 1 209 ? 7.398 -1.440 5.831 1.00 98.44 209 TYR A C 1
ATOM 1671 O O . TYR A 1 209 ? 8.183 -1.921 5.016 1.00 98.44 209 TYR A O 1
ATOM 1679 N N . ASP A 1 210 ? 7.710 -1.294 7.118 1.00 97.75 210 ASP A N 1
ATOM 1680 C CA . ASP A 1 210 ? 9.013 -1.653 7.670 1.00 97.75 210 ASP A CA 1
ATOM 1681 C C . ASP A 1 210 ? 9.249 -3.163 7.579 1.00 97.75 210 ASP A C 1
ATOM 1683 O O . ASP A 1 210 ? 10.346 -3.580 7.204 1.00 97.75 210 ASP A O 1
ATOM 1687 N N . GLY A 1 211 ? 8.218 -3.977 7.833 1.00 96.69 211 GLY A N 1
ATOM 1688 C CA . GLY A 1 211 ? 8.264 -5.426 7.642 1.00 96.69 211 GLY A CA 1
ATOM 1689 C C . GLY A 1 211 ? 8.573 -5.808 6.194 1.00 96.69 211 GLY A C 1
ATOM 1690 O O . GLY A 1 211 ? 9.554 -6.509 5.938 1.00 96.69 211 GLY A O 1
ATOM 1691 N N . ILE A 1 212 ? 7.799 -5.275 5.242 1.00 97.38 212 ILE A N 1
ATOM 1692 C CA . ILE A 1 212 ? 7.987 -5.531 3.805 1.00 97.38 212 ILE A CA 1
ATOM 1693 C C . ILE A 1 212 ? 9.379 -5.077 3.350 1.00 97.38 212 ILE A C 1
ATOM 1695 O O . ILE A 1 212 ? 10.119 -5.833 2.725 1.00 97.38 212 ILE A O 1
ATOM 1699 N N . ARG A 1 213 ? 9.781 -3.850 3.692 1.00 96.25 213 ARG A N 1
ATOM 1700 C CA . ARG A 1 213 ? 11.069 -3.294 3.262 1.00 96.25 213 ARG A CA 1
ATOM 1701 C C . ARG A 1 213 ? 12.253 -4.018 3.900 1.00 96.25 213 ARG A C 1
ATOM 1703 O O . ARG A 1 213 ? 13.306 -4.135 3.275 1.00 96.25 213 ARG A O 1
ATOM 1710 N N . SER A 1 214 ? 12.112 -4.482 5.142 1.00 96.31 214 SER A N 1
ATOM 1711 C CA . SER A 1 214 ? 13.133 -5.297 5.805 1.00 96.31 214 SER A CA 1
ATOM 1712 C C . SER A 1 214 ? 13.385 -6.589 5.031 1.00 96.31 214 SER A C 1
ATOM 1714 O O . SER A 1 214 ? 14.542 -6.917 4.779 1.00 96.31 214 SER A O 1
ATOM 1716 N N . ASP A 1 215 ? 12.325 -7.267 4.586 1.00 96.12 215 ASP A N 1
ATOM 1717 C CA . ASP A 1 215 ? 12.438 -8.463 3.750 1.00 96.12 215 ASP A CA 1
ATOM 1718 C C . ASP A 1 215 ? 13.065 -8.151 2.378 1.00 96.12 215 ASP A C 1
ATOM 1720 O O . ASP A 1 215 ? 14.050 -8.789 1.993 1.00 96.12 215 ASP A O 1
ATOM 1724 N N . MET A 1 216 ? 12.605 -7.094 1.693 1.00 96.56 216 MET A N 1
ATOM 1725 C CA . MET A 1 216 ? 13.144 -6.679 0.388 1.00 96.56 216 MET A CA 1
ATOM 1726 C C . MET A 1 216 ? 14.657 -6.402 0.420 1.00 96.56 216 MET A C 1
ATOM 1728 O O . MET A 1 216 ? 15.382 -6.749 -0.515 1.00 96.56 216 MET A O 1
ATOM 1732 N N . LYS A 1 217 ? 15.177 -5.839 1.520 1.00 95.56 217 LYS A N 1
ATOM 1733 C CA . LYS A 1 217 ? 16.621 -5.592 1.699 1.00 95.56 217 LYS A CA 1
ATOM 1734 C C . LYS A 1 217 ? 17.467 -6.866 1.708 1.00 95.56 217 LYS A C 1
ATOM 1736 O O . LYS A 1 217 ? 18.682 -6.780 1.509 1.00 95.56 217 LYS A O 1
ATOM 1741 N N . THR A 1 218 ? 16.859 -8.029 1.947 1.00 95.06 218 THR A N 1
ATOM 1742 C CA . THR A 1 218 ? 17.548 -9.328 1.981 1.00 95.06 218 THR A CA 1
ATOM 1743 C C . THR A 1 218 ? 17.629 -10.006 0.614 1.00 95.06 218 THR A C 1
ATOM 1745 O O . THR A 1 218 ? 18.376 -10.978 0.459 1.00 95.06 218 THR A O 1
ATOM 1748 N N . VAL A 1 219 ? 16.917 -9.496 -0.396 1.00 94.75 219 VAL A N 1
ATOM 1749 C CA . VAL A 1 219 ? 16.818 -10.126 -1.716 1.00 94.75 219 VAL A CA 1
ATOM 1750 C C . VAL A 1 219 ? 17.362 -9.245 -2.838 1.00 94.75 219 VAL A C 1
ATOM 1752 O O . VAL A 1 219 ? 17.479 -8.023 -2.731 1.00 94.75 219 VAL A O 1
ATOM 1755 N N . LYS A 1 220 ? 17.732 -9.892 -3.943 1.00 94.19 220 LYS A N 1
ATOM 1756 C CA . LYS A 1 220 ? 18.010 -9.250 -5.228 1.00 94.19 220 LYS A CA 1
ATOM 1757 C C . LYS A 1 220 ? 17.051 -9.842 -6.252 1.00 94.19 220 LYS A C 1
ATOM 1759 O O . LYS A 1 220 ? 17.133 -11.040 -6.525 1.00 94.19 220 LYS A O 1
ATOM 1764 N N . ILE A 1 221 ? 16.186 -9.002 -6.814 1.00 94.69 221 ILE A N 1
ATOM 1765 C CA . ILE A 1 221 ? 15.270 -9.417 -7.874 1.00 94.69 221 ILE A CA 1
ATOM 1766 C C . ILE A 1 221 ? 16.074 -9.647 -9.154 1.00 94.69 221 ILE A C 1
ATOM 1768 O O . ILE A 1 221 ? 16.864 -8.797 -9.572 1.00 94.69 221 ILE A O 1
ATOM 1772 N N . LEU A 1 222 ? 15.931 -10.839 -9.720 1.00 89.88 222 LEU A N 1
ATOM 1773 C CA . LEU A 1 222 ? 16.464 -11.188 -11.025 1.00 89.88 222 LEU A CA 1
ATOM 1774 C C . LEU A 1 222 ? 15.400 -10.889 -12.088 1.00 89.88 222 LEU A C 1
ATOM 1776 O O . LEU A 1 222 ? 14.232 -11.210 -11.846 1.00 89.88 222 LEU A O 1
ATOM 1780 N N . PRO A 1 223 ? 15.786 -10.335 -13.252 1.00 74.44 223 PRO A N 1
ATOM 1781 C CA . PRO A 1 223 ? 14.920 -10.364 -14.422 1.00 74.44 223 PRO A CA 1
ATOM 1782 C C . PRO A 1 223 ? 14.599 -11.823 -14.762 1.00 74.44 223 PRO A C 1
ATOM 1784 O O . PRO A 1 223 ? 15.420 -12.712 -14.498 1.00 74.44 223 PRO A O 1
ATOM 1787 N N . GLU A 1 224 ? 13.422 -12.080 -15.323 1.00 68.38 224 GLU A N 1
ATOM 1788 C CA . GLU A 1 224 ? 13.105 -13.417 -15.817 1.00 68.38 224 GLU A CA 1
ATOM 1789 C C . GLU A 1 224 ? 14.149 -13.856 -16.851 1.00 68.38 224 GLU A C 1
ATOM 1791 O O . GLU A 1 224 ? 14.596 -13.073 -17.692 1.00 68.38 224 GLU A O 1
ATOM 1796 N N . ALA A 1 225 ? 14.603 -15.104 -16.731 1.00 49.53 225 ALA A N 1
ATOM 1797 C CA . ALA A 1 225 ? 15.454 -15.704 -17.743 1.00 49.53 225 ALA A CA 1
ATOM 1798 C C . ALA A 1 225 ? 14.547 -16.105 -18.911 1.00 49.53 225 ALA A C 1
ATOM 1800 O O . ALA A 1 225 ? 13.779 -17.055 -18.772 1.00 49.53 225 ALA A O 1
ATOM 1801 N N . PHE A 1 226 ? 14.616 -15.344 -20.005 1.00 36.94 226 PHE A N 1
ATOM 1802 C CA . PHE A 1 226 ? 14.040 -15.723 -21.296 1.00 36.94 226 PHE A CA 1
ATOM 1803 C C . PHE A 1 226 ? 14.739 -16.961 -21.869 1.00 36.94 226 PHE A C 1
ATOM 1805 O O . PHE A 1 226 ? 15.983 -17.056 -21.724 1.00 36.94 226 PHE A O 1
#

Solvent-accessible surface area (backbone atoms only — not comparable to full-atom values): 12158 Å² total; per-residue (Å²): 134,88,64,94,77,66,76,50,43,79,41,42,56,68,64,49,50,48,50,45,45,44,54,63,54,76,56,20,65,56,98,88,38,59,48,58,59,54,48,42,53,51,49,40,50,63,43,20,77,78,39,64,76,51,60,73,57,59,62,67,60,50,40,53,50,51,45,15,47,48,58,41,38,49,55,44,37,40,42,70,74,71,35,67,90,58,36,59,60,54,45,50,51,50,54,51,50,27,52,76,67,74,41,50,65,42,59,60,59,20,46,57,39,36,52,25,33,34,54,27,42,47,74,42,62,73,88,38,74,69,21,43,54,48,41,54,51,50,52,51,50,30,53,54,49,29,50,54,33,42,76,71,68,44,55,66,69,51,26,48,52,51,37,28,50,54,65,30,64,64,21,43,76,74,45,40,23,38,48,33,37,37,52,44,51,31,58,76,68,73,52,86,72,52,72,69,50,49,54,52,46,29,51,51,52,45,50,54,37,50,53,54,42,56,54,53,70,51,44,37,79,38,78,82,86,127

Mean predicted aligned error: 4.46 Å

Nearest PDB structures (foldseek):
  8ipq-assembly2_D  TM=2.674E-01  e=8.177E+00  Mycolicibacterium smegmatis
  5gtm-assembly1_A  TM=1.380E-01  e=1.651E+00  Homo sapiens
  7mjp-assembly1_E  TM=1.528E-01  e=6.845E+00  Rattus norvegicus
  7mit-assembly1_E  TM=1.641E-01  e=7.156E+00  Rattus norvegicus
  6h2x-assembly1_A  TM=1.381E-01  e=8.937E+00  Escherichia coli K-12

Secondary structure (DSSP, 8-state):
---TTSPPEEEEHHHHHHIIIIIIII--EETTEEHHHHHHHHHHHHHHTT-GGGGGS-HHHHHHHHHHHHHHHHHHHHHHHH-STTHHHHHHHHHHHHHHTT-HHHHHHHHHHHHHHHHHTT-S-TTSHHHHHHHHHHHHHHHHHHHHHHHTT--HHHHHHHHHTTTHHHHHHTTHHHHHHHHHHHHHTT----HHHHHHHHHHHHHHHHHHHHHHTTEEEEPP--

Radius of gyration: 17.97 Å; Cα contacts (8 Å, |Δi|>4): 251; chains: 1; bounding box: 46×53×50 Å

Sequence (226 aa):
MFNPFSKRRPITLDKYCNAMLRDQIISPEFQGNDLGRVYTEVVVKNIGEQDPSFLSVDQDALHEQLLAARIEIFGIAWVHEFGFDLAGDQTEWTLDYLKGARRETLWEDGEAYNQAAARSSLIHDPRSAKGQSFSQELDRKRLTQFGKYSNAGLDEKAAARVCNRMSTEKSWKIGLTPAYLMLSLCDKLGIQPSEKVQESLIFIIRGFYDGIRSDMKTVKILPEAF